Protein AF-A0A0P6Y1Z5-F1 (afdb_monomer)

Radius of gyration: 30.26 Å; Cα contacts (8 Å, |Δi|>4): 335; chains: 1; bounding box: 78×92×53 Å

Foldseek 3Di:
DDDDDDDDPPPPPPLPQDWAKEKEFEAEQQLQADWQKWKWKWFCPPDQDTHTDDIDTQHNRNMDMDGGDGFGKMFMAIDDPLEDHQLRAPQPPDPDPDHRHRGDIDGGDDRYDYWYWYFYDPPPDSRTHIFTFPDPDSPDRTDGDDVVCVVVPPPPPPCPPPPLVVVQDAPSVRHGPDVCPDPVNVVVVVVVVVVVVVVVVVVVVVVPPDDDPDPDPVVVVVPPPD

InterPro domains:
  IPR013783 Immunoglobulin-like fold [G3DSA:2.60.40.10] (25-119)
  IPR013784 Carbohydrate-binding-like fold [SSF49452] (16-87)

Mean predicted aligned error: 16.87 Å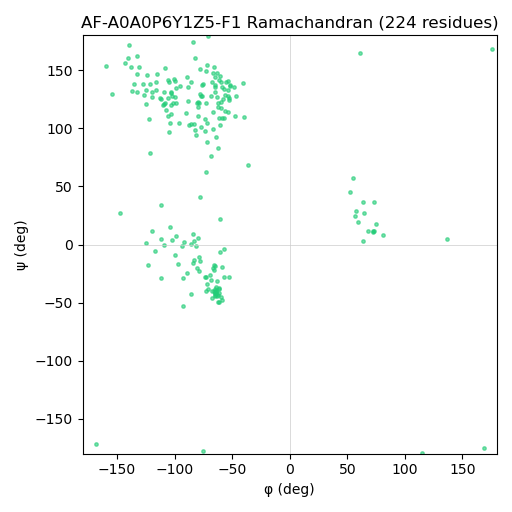

Secondary structure (DSSP, 8-state):
------------------EEEEEEEEE-TTS-B-TT-EEEEEEE-STT-EEEEEEEE--TTSEEEEEEEESEEEEEEEE-TTBPPTTTTTTT--SSSS----SEEEEE-SSEEEEEEEEEE-TT-SSEEEEEB--SSTTSPP-B--HHHHHTT-----TTSSHHHHTT-B-TTSSB------HHHHHHHHHHHHHHHHHHHHHHHHHHSPPPPP--TTSSGGGS--

Structure (mmCIF, N/CA/C/O backbone):
data_AF-A0A0P6Y1Z5-F1
#
_entry.id   AF-A0A0P6Y1Z5-F1
#
loop_
_atom_site.group_PDB
_atom_site.id
_atom_site.type_symbol
_atom_site.label_atom_id
_atom_site.label_alt_id
_atom_site.label_comp_id
_atom_site.label_asym_id
_atom_site.label_entity_id
_atom_site.label_seq_id
_atom_site.pdbx_PDB_ins_code
_atom_site.Cartn_x
_atom_site.Cartn_y
_atom_site.Cartn_z
_atom_site.occupancy
_atom_site.B_iso_or_equiv
_atom_site.auth_seq_id
_atom_site.auth_comp_id
_atom_site.auth_asym_id
_atom_site.auth_atom_id
_atom_site.pdbx_PDB_model_num
ATOM 1 N N . MET A 1 1 ? 58.683 -21.015 -30.183 1.00 40.03 1 MET A N 1
ATOM 2 C CA . MET A 1 1 ? 57.830 -19.996 -29.530 1.00 40.03 1 MET A CA 1
ATOM 3 C C . MET A 1 1 ? 56.605 -20.702 -28.965 1.00 40.03 1 MET A C 1
ATOM 5 O O . MET A 1 1 ? 55.899 -21.340 -29.731 1.00 40.03 1 MET A O 1
ATOM 9 N N . LYS A 1 2 ? 56.418 -20.701 -27.639 1.00 40.88 2 LYS A N 1
ATOM 10 C CA . LYS A 1 2 ? 55.277 -21.341 -26.956 1.00 40.88 2 LYS A CA 1
ATOM 11 C C . LYS A 1 2 ? 54.159 -20.302 -26.834 1.00 40.88 2 LYS A C 1
ATOM 13 O O . LYS A 1 2 ? 54.349 -19.302 -26.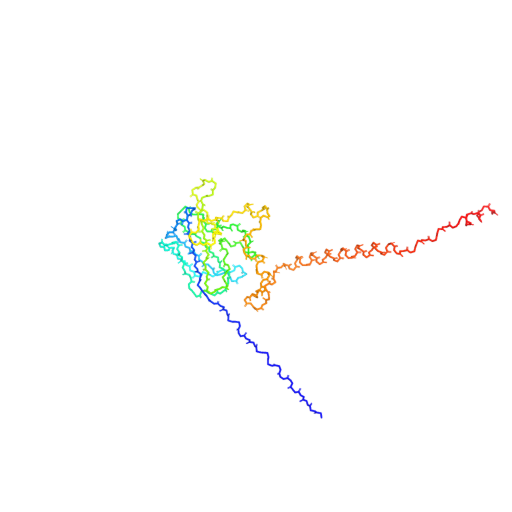150 1.00 40.88 2 LYS A O 1
ATOM 18 N N . LEU A 1 3 ? 53.044 -20.516 -27.528 1.00 33.38 3 LEU A N 1
ATOM 19 C CA . LEU A 1 3 ? 51.852 -19.676 -27.430 1.00 33.38 3 LEU A CA 1
ATOM 20 C C . LEU A 1 3 ? 51.093 -20.080 -26.157 1.00 33.38 3 LEU A C 1
ATOM 22 O O . LEU A 1 3 ? 50.589 -21.198 -26.066 1.00 33.38 3 LEU A O 1
ATOM 26 N N . LEU A 1 4 ? 51.077 -19.205 -25.152 1.00 39.00 4 LEU A N 1
ATOM 27 C CA . LEU A 1 4 ? 50.310 -19.400 -23.924 1.00 39.00 4 LEU A CA 1
ATOM 28 C C . LEU A 1 4 ? 48.883 -18.891 -24.175 1.00 39.00 4 LEU A C 1
ATOM 30 O O . LEU A 1 4 ? 48.655 -17.686 -24.238 1.00 39.00 4 LEU A O 1
ATOM 34 N N . LEU A 1 5 ? 47.935 -19.808 -24.372 1.00 38.03 5 LEU A N 1
ATOM 35 C CA . LEU A 1 5 ? 46.513 -19.487 -24.487 1.00 38.03 5 LEU A CA 1
ATOM 36 C C . LEU A 1 5 ? 45.958 -19.222 -23.079 1.00 38.03 5 LEU A C 1
ATOM 38 O O . LEU A 1 5 ? 45.718 -20.155 -22.316 1.00 38.03 5 LEU A O 1
ATOM 42 N N . LEU A 1 6 ? 45.793 -17.948 -22.722 1.00 42.47 6 LEU A N 1
ATOM 43 C CA . LEU A 1 6 ? 45.135 -17.530 -21.486 1.00 42.47 6 LEU A CA 1
ATOM 44 C C . LEU A 1 6 ? 43.614 -17.552 -21.713 1.00 42.47 6 LEU A C 1
ATOM 46 O O . LEU A 1 6 ? 43.057 -16.634 -22.310 1.00 42.47 6 LEU A O 1
ATOM 50 N N . VAL A 1 7 ? 42.943 -18.617 -21.275 1.00 43.78 7 VAL A N 1
ATOM 51 C CA . VAL A 1 7 ? 41.475 -18.703 -21.294 1.00 43.78 7 VAL A CA 1
ATOM 52 C C . VAL A 1 7 ? 40.943 -17.992 -20.050 1.00 43.78 7 VAL A C 1
ATOM 54 O O . VAL A 1 7 ? 41.028 -18.523 -18.944 1.00 43.78 7 VAL A O 1
ATOM 57 N N . LEU A 1 8 ? 40.421 -16.773 -20.217 1.00 42.31 8 LEU A N 1
ATOM 58 C CA . LEU A 1 8 ? 39.657 -16.090 -19.172 1.00 42.31 8 LEU A CA 1
ATOM 59 C C . LEU A 1 8 ? 38.277 -16.754 -19.059 1.00 42.31 8 LEU A C 1
ATOM 61 O O . LEU A 1 8 ? 37.429 -16.580 -19.931 1.00 42.31 8 LEU A O 1
ATOM 65 N N . PHE A 1 9 ? 38.039 -17.497 -17.980 1.00 38.56 9 PHE A N 1
ATOM 66 C CA . PHE A 1 9 ? 36.693 -17.906 -17.586 1.00 38.56 9 PHE A CA 1
ATOM 67 C C . PHE A 1 9 ? 36.034 -16.748 -16.830 1.00 38.56 9 PHE A C 1
ATOM 69 O O . PHE A 1 9 ? 36.221 -16.595 -15.626 1.00 38.56 9 PHE A O 1
ATOM 76 N N . THR A 1 10 ? 35.266 -15.910 -17.525 1.00 42.00 10 THR A N 1
ATOM 77 C CA . THR A 1 10 ? 34.301 -15.018 -16.874 1.00 42.00 10 THR A CA 1
ATOM 78 C C . THR A 1 10 ? 33.123 -15.861 -16.396 1.00 42.00 10 THR A C 1
ATOM 80 O O . THR A 1 10 ? 32.224 -16.200 -17.164 1.00 42.00 10 THR A O 1
ATOM 83 N N . THR A 1 11 ? 33.122 -16.246 -15.120 1.00 39.72 11 THR A N 1
ATOM 84 C CA . THR A 1 11 ? 31.938 -16.840 -14.494 1.00 39.72 11 THR A CA 1
ATOM 85 C C . THR A 1 11 ? 30.852 -15.769 -14.417 1.00 39.72 11 THR A C 1
ATOM 87 O O . THR A 1 11 ? 30.878 -14.919 -13.530 1.00 39.72 11 THR A O 1
ATOM 90 N N . LEU A 1 12 ? 29.906 -15.791 -15.359 1.00 37.62 12 LEU A N 1
ATOM 91 C CA . LEU A 1 12 ? 28.616 -15.122 -15.210 1.00 37.62 12 LEU A CA 1
ATOM 92 C C . LEU A 1 12 ? 27.902 -15.806 -14.042 1.00 37.62 12 LEU A C 1
ATOM 94 O O . LEU A 1 12 ? 27.263 -16.841 -14.216 1.00 37.62 12 LEU A O 1
ATOM 98 N N . THR A 1 13 ? 28.063 -15.279 -12.830 1.00 41.78 13 THR A N 1
ATOM 99 C CA . THR A 1 13 ? 27.180 -15.644 -11.724 1.00 41.78 13 THR A CA 1
ATOM 100 C C . THR A 1 13 ? 25.776 -15.205 -12.128 1.00 41.78 13 THR A C 1
ATOM 102 O O . THR A 1 13 ? 25.592 -14.008 -12.373 1.00 41.78 13 THR A O 1
ATOM 105 N N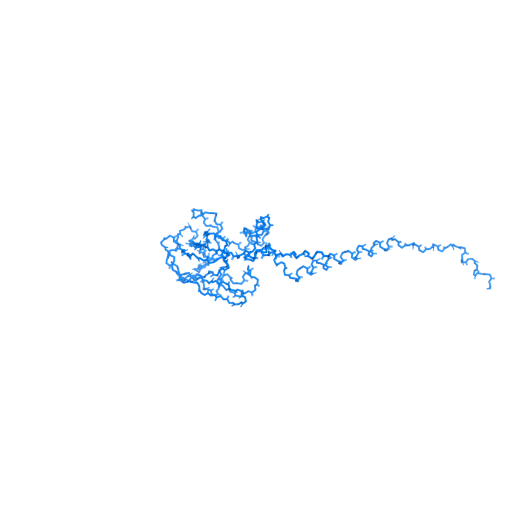 . PRO A 1 14 ? 24.794 -16.114 -12.253 1.00 41.72 14 PRO A N 1
ATOM 106 C CA . PRO A 1 14 ? 23.427 -15.685 -12.486 1.00 41.72 14 PRO A CA 1
ATOM 107 C C . PRO A 1 14 ? 23.027 -14.772 -11.328 1.00 41.72 14 PRO A C 1
ATOM 109 O O . PRO A 1 14 ? 23.158 -15.146 -10.162 1.00 41.72 14 PRO A O 1
ATOM 112 N N . VAL A 1 15 ? 22.575 -13.561 -11.652 1.00 49.09 15 VAL A N 1
ATOM 113 C CA . VAL A 1 15 ? 21.890 -12.712 -10.682 1.00 49.09 15 VAL A CA 1
ATOM 114 C C . VAL A 1 15 ? 20.645 -13.482 -10.268 1.00 49.09 15 VAL A C 1
ATOM 116 O O . VAL A 1 15 ? 19.729 -13.681 -11.066 1.00 49.09 15 VAL A O 1
ATOM 119 N N . VAL A 1 16 ? 20.628 -13.979 -9.035 1.00 53.41 16 VAL A N 1
ATOM 120 C CA . VAL A 1 16 ? 19.400 -14.509 -8.454 1.00 53.41 16 VAL A CA 1
ATOM 121 C C . VAL A 1 16 ? 18.530 -13.293 -8.181 1.00 53.41 16 VAL A C 1
ATOM 123 O O . VAL A 1 16 ? 18.805 -12.532 -7.257 1.00 53.41 16 VAL A O 1
ATOM 126 N N . ALA A 1 17 ? 17.511 -13.084 -9.016 1.00 69.12 17 ALA A N 1
ATOM 127 C CA . ALA A 1 17 ? 16.439 -12.158 -8.693 1.00 69.12 17 ALA A CA 1
ATOM 128 C C . ALA A 1 17 ? 15.839 -12.627 -7.365 1.00 69.12 17 ALA A C 1
ATOM 130 O O . ALA A 1 17 ? 15.244 -13.708 -7.293 1.00 69.12 17 ALA A O 1
ATOM 131 N N . GLY A 1 18 ? 16.088 -11.870 -6.301 1.00 86.19 18 GLY A N 1
ATOM 132 C CA . GLY A 1 18 ? 15.597 -12.243 -4.993 1.00 86.19 18 GLY A CA 1
ATOM 133 C C . GLY A 1 18 ? 14.075 -12.183 -4.952 1.00 86.19 18 GLY A C 1
ATOM 134 O O . GLY A 1 18 ? 13.425 -11.470 -5.725 1.00 86.19 18 GLY A O 1
ATOM 135 N N . ARG A 1 19 ? 13.512 -13.002 -4.069 1.00 93.06 19 ARG A N 1
ATOM 136 C CA . ARG A 1 19 ? 12.081 -13.062 -3.803 1.00 93.06 19 ARG A CA 1
ATOM 137 C C . ARG A 1 19 ? 11.838 -13.000 -2.310 1.00 93.06 19 ARG A C 1
ATOM 139 O O . ARG A 1 19 ? 12.686 -13.432 -1.529 1.00 93.06 19 ARG A O 1
ATOM 146 N N . GLY A 1 20 ? 10.678 -12.492 -1.935 1.00 94.94 20 GLY A N 1
ATOM 147 C CA . GLY A 1 20 ? 10.288 -12.385 -0.542 1.00 94.94 20 GLY A CA 1
ATOM 148 C C . GLY A 1 20 ? 8.821 -12.038 -0.379 1.00 94.94 20 GLY A C 1
ATOM 149 O O . GLY A 1 20 ? 8.070 -11.998 -1.353 1.00 94.94 20 GLY A O 1
ATOM 150 N N . ASP A 1 21 ? 8.440 -11.762 0.858 1.00 96.88 21 ASP A N 1
ATOM 151 C CA . ASP A 1 21 ? 7.060 -11.475 1.215 1.00 96.88 21 ASP A CA 1
ATOM 152 C C . ASP A 1 21 ? 6.897 -9.981 1.542 1.00 96.88 21 ASP A C 1
ATOM 154 O O . ASP A 1 21 ? 7.560 -9.445 2.432 1.00 96.88 21 ASP A O 1
ATOM 158 N N . LEU A 1 22 ? 6.007 -9.295 0.822 1.00 96.75 22 LEU A N 1
ATOM 159 C CA . LEU A 1 22 ? 5.624 -7.915 1.130 1.00 96.75 22 LEU A CA 1
ATOM 160 C C . LEU A 1 22 ? 4.315 -7.929 1.908 1.00 96.75 22 LEU A C 1
ATOM 162 O O . LEU A 1 22 ? 3.298 -8.414 1.415 1.00 96.75 22 LEU A O 1
ATOM 166 N N . THR A 1 23 ? 4.323 -7.366 3.107 1.00 98.06 23 THR A N 1
ATOM 167 C CA . THR A 1 23 ? 3.114 -7.129 3.892 1.00 98.06 23 THR A CA 1
ATOM 168 C C . THR A 1 23 ? 2.741 -5.657 3.821 1.00 98.06 23 THR A C 1
ATOM 170 O O . THR A 1 23 ? 3.578 -4.792 4.048 1.00 98.06 23 THR A O 1
ATOM 173 N N . LEU A 1 24 ? 1.481 -5.367 3.523 1.00 97.88 24 LEU A N 1
ATOM 174 C CA . LEU A 1 24 ? 0.903 -4.034 3.630 1.00 97.88 24 LEU A CA 1
ATOM 175 C C . LEU A 1 24 ? 0.067 -3.992 4.907 1.00 97.88 24 LEU A C 1
ATOM 177 O O . LEU A 1 24 ? -0.778 -4.864 5.100 1.00 97.88 24 LEU A O 1
ATOM 181 N N . LEU A 1 25 ? 0.296 -3.004 5.767 1.00 98.06 25 LEU A N 1
ATOM 182 C CA . LEU A 1 25 ? -0.503 -2.738 6.963 1.00 98.06 25 LEU A CA 1
ATOM 183 C C . LEU A 1 25 ? -1.262 -1.426 6.776 1.00 98.06 25 LEU A C 1
ATOM 185 O O . LEU A 1 25 ? -0.640 -0.394 6.540 1.00 98.06 25 LEU A O 1
ATOM 189 N N . VAL A 1 26 ? -2.585 -1.453 6.926 1.00 98.06 26 VAL A N 1
ATOM 190 C CA . VAL A 1 26 ? -3.440 -0.271 6.779 1.00 98.06 26 VAL A CA 1
ATOM 191 C C . VAL A 1 26 ? -4.197 0.013 8.070 1.00 98.06 26 VAL A C 1
ATOM 193 O O . VAL A 1 26 ? -4.878 -0.863 8.614 1.00 98.06 26 VAL A O 1
ATOM 196 N N . ARG A 1 27 ? -4.075 1.249 8.560 1.00 97.19 27 ARG A N 1
ATOM 197 C CA . ARG A 1 27 ? -4.653 1.699 9.831 1.00 97.19 27 ARG A CA 1
ATOM 198 C C . ARG A 1 27 ? -5.386 3.032 9.689 1.00 97.19 27 ARG A C 1
ATOM 200 O O . ARG A 1 27 ? -5.189 3.768 8.724 1.00 97.19 27 ARG A O 1
ATOM 207 N N . ASP A 1 28 ? -6.241 3.336 10.654 1.00 95.62 28 ASP A N 1
ATOM 208 C CA . ASP A 1 28 ? -6.839 4.658 10.831 1.00 95.62 28 ASP A CA 1
ATOM 209 C C . ASP A 1 28 ? -5.893 5.591 11.626 1.00 95.62 28 ASP A C 1
ATOM 211 O O . ASP A 1 28 ? -4.856 5.138 12.126 1.00 95.62 28 ASP A O 1
ATOM 215 N N . PRO A 1 29 ? -6.212 6.891 11.786 1.00 93.81 29 PRO A N 1
ATOM 216 C CA . PRO A 1 29 ? -5.359 7.829 12.522 1.00 93.81 29 PRO A CA 1
ATOM 217 C C . PRO A 1 29 ? -5.232 7.522 14.023 1.00 93.81 29 PRO A C 1
ATOM 219 O O . PRO A 1 29 ? -4.312 8.013 14.672 1.00 93.81 29 PRO A O 1
ATOM 222 N N . ALA A 1 30 ? -6.136 6.713 14.586 1.00 94.75 30 ALA A N 1
ATOM 223 C CA . ALA A 1 30 ? -6.062 6.233 15.965 1.00 94.75 30 ALA A CA 1
ATOM 224 C C . ALA A 1 30 ? -5.201 4.960 16.099 1.00 94.75 30 ALA A C 1
ATOM 226 O O . ALA A 1 30 ? -5.040 4.438 17.204 1.00 94.75 30 ALA A O 1
ATOM 227 N N . GLY A 1 31 ? -4.642 4.458 14.993 1.00 95.81 31 GLY A N 1
ATOM 228 C CA . GLY A 1 31 ? -3.837 3.243 14.939 1.00 95.81 31 GLY A CA 1
ATOM 229 C C . GLY A 1 31 ? -4.653 1.956 14.897 1.00 95.81 31 GLY A C 1
ATOM 230 O O . GLY A 1 31 ? -4.069 0.877 15.001 1.00 95.81 31 GLY A O 1
ATOM 231 N N . GLN A 1 32 ? -5.976 2.034 14.738 1.00 96.69 32 GLN A N 1
ATOM 232 C CA . GLN A 1 32 ? -6.808 0.845 14.594 1.00 96.69 32 GLN A CA 1
ATOM 233 C C . GLN A 1 32 ? -6.649 0.257 13.191 1.00 96.69 32 GLN A C 1
ATOM 235 O O . GLN A 1 32 ? -6.616 1.003 12.211 1.00 96.69 32 GLN A O 1
ATOM 240 N N . PRO A 1 33 ? -6.556 -1.075 13.059 1.00 97.25 33 PRO A N 1
ATOM 241 C CA . PRO A 1 33 ? -6.490 -1.713 11.754 1.00 97.25 33 PRO A CA 1
ATOM 242 C C . PRO A 1 33 ? -7.789 -1.504 10.972 1.00 97.25 33 PRO A C 1
ATOM 244 O O . PRO A 1 33 ? -8.878 -1.547 11.545 1.00 97.25 33 PRO A O 1
ATOM 247 N N . ILE A 1 34 ? -7.680 -1.339 9.652 1.00 96.69 34 ILE A N 1
ATOM 248 C CA . ILE A 1 34 ? -8.842 -1.202 8.766 1.00 96.69 34 ILE A CA 1
ATOM 249 C C . ILE A 1 34 ? -9.053 -2.521 8.015 1.00 96.69 34 ILE A C 1
ATOM 251 O O . ILE A 1 34 ? -8.298 -2.799 7.079 1.00 96.69 34 ILE A O 1
ATOM 255 N N . PRO A 1 35 ? -10.050 -3.344 8.387 1.00 97.31 35 PRO A N 1
ATOM 256 C CA . PRO A 1 35 ? -10.355 -4.589 7.692 1.00 97.31 35 PRO A CA 1
ATOM 257 C C . PRO A 1 35 ? -11.220 -4.366 6.446 1.00 97.31 35 PRO A C 1
ATOM 259 O O . PRO A 1 35 ? -11.925 -3.366 6.330 1.00 97.31 35 PRO A O 1
ATOM 262 N N . GLN A 1 36 ? -11.222 -5.351 5.543 1.00 97.12 36 GLN A N 1
ATOM 263 C CA . GLN A 1 36 ? -12.057 -5.395 4.332 1.00 97.12 36 GLN A CA 1
ATOM 264 C C . GLN A 1 36 ? -11.844 -4.224 3.356 1.00 97.12 36 GLN A C 1
ATOM 266 O O . GLN A 1 36 ? -12.676 -3.969 2.485 1.00 97.12 36 GLN A O 1
ATOM 271 N N . LEU A 1 37 ? -10.712 -3.531 3.459 1.00 97.44 37 LEU A N 1
ATOM 272 C CA . LEU A 1 37 ? -10.303 -2.510 2.509 1.00 97.44 37 LEU A CA 1
ATOM 273 C C . LEU A 1 37 ? -9.759 -3.174 1.250 1.00 97.44 37 LEU A C 1
ATOM 275 O O . LEU A 1 37 ? -8.848 -3.994 1.344 1.00 97.44 37 LEU A O 1
ATOM 279 N N . THR A 1 38 ? -10.266 -2.797 0.077 1.00 98.25 38 THR A N 1
ATOM 280 C CA . THR A 1 38 ? -9.742 -3.334 -1.182 1.00 98.25 38 THR A CA 1
ATOM 281 C C . THR A 1 38 ? -8.430 -2.638 -1.530 1.00 98.25 38 THR A C 1
ATOM 283 O O . THR A 1 38 ? -8.345 -1.411 -1.536 1.00 98.25 38 THR A O 1
ATOM 286 N N . VAL A 1 39 ? -7.403 -3.425 -1.827 1.00 97.81 39 VAL A N 1
ATOM 287 C CA . VAL A 1 39 ? -6.080 -2.964 -2.236 1.00 97.81 39 VAL A CA 1
ATOM 288 C C . VAL A 1 39 ? -5.709 -3.652 -3.537 1.00 97.81 39 VAL A C 1
ATOM 290 O O . VAL A 1 39 ? -5.772 -4.877 -3.654 1.00 97.81 39 VAL A O 1
ATOM 293 N N . THR A 1 40 ? -5.314 -2.855 -4.521 1.00 96.62 40 THR A N 1
ATOM 294 C CA . THR A 1 40 ? -4.789 -3.339 -5.795 1.00 96.62 40 THR A CA 1
ATOM 295 C C . THR A 1 40 ? -3.300 -3.043 -5.865 1.00 96.62 40 THR A C 1
ATOM 297 O O . THR A 1 40 ? -2.877 -1.921 -5.597 1.00 96.62 40 THR A O 1
ATOM 300 N N . VAL A 1 41 ? -2.510 -4.048 -6.232 1.00 94.94 41 VAL A N 1
ATOM 301 C CA . VAL A 1 41 ? -1.056 -3.949 -6.348 1.00 94.94 41 VAL A CA 1
ATOM 302 C C . VAL A 1 41 ? -0.643 -4.258 -7.775 1.00 94.94 41 VAL A C 1
ATOM 304 O O . VAL A 1 41 ? -1.047 -5.272 -8.349 1.00 94.94 41 VAL A O 1
ATOM 307 N N . PHE A 1 42 ? 0.188 -3.392 -8.339 1.00 92.06 42 PHE A N 1
ATOM 308 C CA . PHE A 1 42 ? 0.806 -3.576 -9.643 1.00 92.06 42 PHE A CA 1
ATOM 309 C C . PHE A 1 42 ? 2.317 -3.696 -9.486 1.00 92.06 42 PHE A C 1
ATOM 311 O O . PHE A 1 42 ? 2.890 -3.057 -8.613 1.00 92.06 42 PHE A O 1
ATOM 318 N N . HIS A 1 43 ? 2.958 -4.483 -10.338 1.00 89.62 43 HIS A N 1
ATOM 319 C CA . HIS A 1 43 ? 4.398 -4.444 -10.537 1.00 89.62 43 HIS A CA 1
ATOM 320 C C . HIS A 1 43 ? 4.683 -3.405 -11.616 1.00 89.62 43 HIS A C 1
ATOM 322 O O . HIS A 1 43 ? 4.110 -3.488 -12.708 1.00 89.62 43 HIS A O 1
ATOM 328 N N . ASP A 1 44 ? 5.517 -2.426 -11.297 1.00 84.44 44 ASP A N 1
ATOM 329 C CA . ASP A 1 44 ? 5.985 -1.445 -12.263 1.00 84.44 44 ASP A CA 1
ATOM 330 C C . ASP A 1 44 ? 7.101 -2.074 -13.101 1.00 84.44 44 ASP A C 1
ATOM 332 O O . ASP A 1 44 ? 8.083 -2.592 -12.565 1.00 84.44 44 ASP A O 1
ATOM 336 N N . THR A 1 45 ? 6.903 -2.118 -14.416 1.00 77.50 45 THR A N 1
ATOM 337 C CA . THR A 1 45 ? 7.803 -2.807 -15.353 1.00 77.50 45 THR A CA 1
ATOM 338 C C . THR A 1 45 ? 8.691 -1.853 -16.152 1.00 77.50 45 THR A C 1
ATOM 340 O O . THR A 1 45 ? 9.312 -2.295 -17.120 1.00 77.50 45 THR A O 1
ATOM 343 N N . ASP A 1 46 ? 8.785 -0.587 -15.724 1.00 66.50 46 ASP A N 1
ATOM 344 C CA . ASP A 1 46 ? 9.381 0.535 -16.460 1.00 66.50 46 ASP A CA 1
ATOM 345 C C . ASP A 1 46 ? 8.649 0.815 -17.804 1.00 66.50 46 ASP A C 1
ATOM 347 O O . ASP A 1 46 ? 7.874 -0.001 -18.309 1.00 66.50 46 ASP A O 1
ATOM 351 N N . ASN A 1 47 ? 8.892 1.983 -18.419 1.00 58.44 47 ASN A N 1
ATOM 352 C CA . ASN A 1 47 ? 8.326 2.398 -19.722 1.00 58.44 47 ASN A CA 1
ATOM 353 C C . ASN A 1 47 ? 6.781 2.351 -19.804 1.00 58.44 47 ASN A C 1
ATOM 355 O O . ASN A 1 47 ? 6.218 1.684 -20.674 1.00 58.44 47 ASN A O 1
ATOM 359 N N . ASP A 1 48 ? 6.101 3.069 -18.904 1.00 56.84 48 ASP A N 1
ATOM 360 C CA . ASP A 1 48 ? 4.637 3.268 -18.866 1.00 56.84 48 ASP A CA 1
ATOM 361 C C . ASP A 1 48 ? 3.787 1.998 -18.641 1.00 56.84 48 ASP A C 1
ATOM 363 O O . ASP A 1 48 ? 2.552 2.049 -18.638 1.00 56.84 48 ASP A O 1
ATOM 367 N N . GLY A 1 49 ? 4.425 0.843 -18.437 1.00 66.25 49 GLY A N 1
ATOM 368 C CA . GLY A 1 49 ? 3.761 -0.435 -18.226 1.00 66.25 49 GLY A CA 1
ATOM 369 C C . GLY A 1 49 ? 3.700 -0.817 -16.753 1.00 66.25 49 GLY A C 1
ATOM 370 O O . GLY A 1 49 ? 4.728 -0.939 -16.092 1.00 66.25 49 GLY A O 1
ATOM 371 N N . ARG A 1 50 ? 2.497 -1.124 -16.260 1.00 82.62 50 ARG A N 1
ATOM 372 C CA . ARG A 1 50 ? 2.304 -1.808 -14.976 1.00 82.62 50 ARG A CA 1
ATOM 373 C C . ARG A 1 50 ? 1.532 -3.104 -15.172 1.00 82.62 50 ARG A C 1
ATOM 375 O O . ARG A 1 50 ? 0.550 -3.149 -15.913 1.00 82.62 50 ARG A O 1
ATOM 382 N N . VAL A 1 51 ? 1.956 -4.154 -14.484 1.00 88.50 51 VAL A N 1
ATOM 383 C CA . VAL A 1 51 ? 1.317 -5.473 -14.530 1.00 88.50 51 VAL A CA 1
ATOM 384 C C . VAL A 1 51 ? 0.545 -5.682 -13.238 1.00 88.50 51 VAL A C 1
ATOM 386 O O . VAL A 1 51 ? 1.110 -5.545 -12.157 1.00 88.50 51 VAL A O 1
ATOM 389 N N . LEU A 1 52 ? -0.745 -6.011 -13.329 1.00 92.69 52 LEU A N 1
ATOM 390 C CA . LEU A 1 52 ? -1.539 -6.357 -12.149 1.00 92.69 52 LEU A CA 1
ATOM 391 C C . LEU A 1 52 ? -0.923 -7.578 -11.458 1.00 92.69 52 LEU A C 1
ATOM 393 O O . LEU A 1 52 ? -0.786 -8.636 -12.070 1.00 92.69 52 LEU A O 1
ATOM 397 N N . VAL A 1 53 ? -0.583 -7.423 -10.181 1.00 95.06 53 VAL A N 1
ATOM 398 C CA . VAL A 1 53 ? -0.078 -8.504 -9.329 1.00 95.06 53 VAL A CA 1
ATOM 399 C C . VAL A 1 53 ? -1.239 -9.142 -8.587 1.00 95.06 53 VAL A C 1
ATOM 401 O O . VAL A 1 53 ? -1.417 -10.356 -8.641 1.00 95.06 53 VAL A O 1
ATOM 404 N N . ALA A 1 54 ? -2.031 -8.322 -7.894 1.00 96.69 54 ALA A N 1
ATOM 405 C CA . ALA A 1 54 ? -3.129 -8.799 -7.070 1.00 96.69 54 ALA A CA 1
ATOM 406 C C . ALA A 1 54 ? -4.164 -7.703 -6.800 1.00 96.69 54 ALA A C 1
ATOM 408 O O . ALA A 1 54 ? -3.839 -6.518 -6.733 1.00 96.69 54 ALA A O 1
ATOM 409 N N . THR A 1 55 ? -5.397 -8.138 -6.553 1.00 97.56 55 THR A N 1
ATOM 410 C CA . THR A 1 55 ? -6.441 -7.349 -5.894 1.00 97.56 55 THR A CA 1
ATOM 411 C C . THR A 1 55 ? -6.923 -8.156 -4.698 1.00 97.56 55 THR A C 1
ATOM 413 O O . THR A 1 55 ? -7.345 -9.302 -4.853 1.00 97.56 55 THR A O 1
ATOM 416 N N . MET A 1 56 ? -6.804 -7.592 -3.500 1.00 97.88 56 MET A N 1
ATOM 417 C CA . MET A 1 56 ? -7.051 -8.285 -2.233 1.00 97.88 56 MET A CA 1
ATOM 418 C C . MET A 1 56 ? -7.774 -7.362 -1.256 1.00 97.88 56 MET A C 1
ATOM 420 O O . MET A 1 56 ? -7.740 -6.146 -1.412 1.00 97.88 56 MET A O 1
ATOM 424 N N . ALA A 1 57 ? -8.418 -7.936 -0.243 1.00 98.06 57 ALA A N 1
ATOM 425 C CA . ALA A 1 57 ? -9.004 -7.181 0.857 1.00 98.06 57 ALA A CA 1
ATOM 426 C C . ALA A 1 57 ? -8.152 -7.343 2.120 1.00 98.06 57 ALA A C 1
ATOM 428 O O . ALA A 1 57 ? -7.659 -8.443 2.380 1.00 98.06 57 ALA A O 1
ATOM 429 N N . THR A 1 58 ? -7.992 -6.278 2.907 1.00 98.19 58 THR A N 1
ATOM 430 C CA . THR A 1 58 ? -7.304 -6.363 4.201 1.00 98.19 58 THR A CA 1
ATOM 431 C C . THR A 1 58 ? -8.027 -7.315 5.153 1.00 98.19 58 THR A C 1
ATOM 433 O O . THR A 1 58 ? -9.262 -7.378 5.208 1.00 98.19 58 THR A O 1
ATOM 436 N N . ASP A 1 59 ? -7.249 -8.077 5.915 1.00 98.38 59 ASP A N 1
ATOM 437 C CA . ASP A 1 59 ? -7.770 -8.976 6.940 1.00 98.38 59 ASP A CA 1
ATOM 438 C C . ASP A 1 59 ? -8.236 -8.223 8.203 1.00 98.38 59 ASP A C 1
ATOM 440 O O . ASP A 1 59 ? -8.189 -6.995 8.281 1.00 98.38 59 ASP A O 1
ATOM 444 N N . ALA A 1 60 ? -8.685 -8.961 9.225 1.00 98.06 60 ALA A N 1
ATOM 445 C CA . ALA A 1 60 ? -9.126 -8.397 10.507 1.00 98.06 60 ALA A CA 1
ATOM 446 C C . ALA A 1 60 ? -8.043 -7.574 11.237 1.00 98.06 60 ALA A C 1
ATOM 448 O O . ALA A 1 60 ? -8.359 -6.782 12.120 1.00 98.06 60 ALA A O 1
ATOM 449 N N . THR A 1 61 ? -6.772 -7.765 10.880 1.00 97.94 61 THR A N 1
ATOM 450 C CA . THR A 1 61 ? -5.620 -7.044 11.429 1.00 97.94 61 THR A CA 1
ATOM 451 C C . THR A 1 61 ? -5.158 -5.895 10.531 1.00 97.94 61 THR A C 1
ATOM 453 O O . THR A 1 61 ? -4.122 -5.290 10.805 1.00 97.94 61 THR A O 1
ATOM 456 N N . GLY A 1 62 ? -5.914 -5.582 9.473 1.00 98.00 62 GLY A N 1
ATOM 457 C CA . GLY A 1 62 ? -5.596 -4.523 8.521 1.00 98.00 62 GLY A CA 1
ATOM 458 C C . GLY A 1 62 ? -4.467 -4.895 7.564 1.00 98.00 62 GLY A C 1
ATOM 459 O O . GLY A 1 62 ? -3.861 -4.000 6.979 1.00 98.00 62 GLY A O 1
ATOM 460 N N . ARG A 1 63 ? -4.144 -6.189 7.422 1.00 98.44 63 ARG A N 1
ATOM 461 C CA . ARG A 1 63 ? -2.990 -6.655 6.646 1.00 98.44 63 ARG A CA 1
ATOM 462 C C . ARG A 1 63 ? -3.366 -7.338 5.342 1.00 98.44 63 ARG A C 1
ATOM 464 O O . ARG A 1 63 ? -4.417 -7.965 5.222 1.00 98.44 63 ARG A O 1
ATOM 471 N N . ILE A 1 64 ? -2.449 -7.240 4.385 1.00 98.12 64 ILE A N 1
ATOM 472 C CA . ILE A 1 64 ? -2.371 -8.071 3.180 1.00 98.12 64 ILE A CA 1
ATOM 473 C C . ILE A 1 64 ? -0.926 -8.535 3.046 1.00 98.12 64 ILE A C 1
ATOM 475 O O . ILE A 1 64 ? -0.022 -7.707 3.103 1.00 98.12 64 ILE A O 1
ATOM 479 N N . THR A 1 65 ? -0.706 -9.828 2.824 1.00 97.75 65 THR A N 1
ATOM 480 C CA . THR A 1 65 ? 0.625 -10.376 2.534 1.00 97.75 65 THR A CA 1
ATOM 481 C C . THR A 1 65 ? 0.673 -10.886 1.100 1.00 97.75 65 THR A C 1
ATOM 483 O O . THR A 1 65 ? -0.157 -11.699 0.692 1.00 97.75 65 THR A O 1
ATOM 486 N N . LEU A 1 66 ? 1.659 -10.406 0.345 1.00 97.44 66 LEU A N 1
ATOM 487 C CA . LEU A 1 66 ? 1.968 -10.790 -1.027 1.00 97.44 66 LEU A CA 1
ATOM 488 C C . LEU A 1 66 ? 3.209 -11.693 -0.993 1.00 97.44 66 LEU A C 1
ATOM 490 O O . LEU A 1 66 ? 4.329 -11.181 -0.890 1.00 97.44 66 LEU A O 1
ATOM 494 N N . PRO A 1 67 ? 3.034 -13.024 -1.017 1.00 96.38 67 PRO A N 1
ATOM 495 C CA . PRO A 1 67 ? 4.149 -13.941 -0.870 1.00 96.38 67 PRO A CA 1
ATOM 496 C C . PRO A 1 67 ? 4.955 -14.062 -2.164 1.00 96.38 67 PRO A C 1
ATOM 498 O O . PRO A 1 67 ? 4.403 -14.002 -3.265 1.00 96.38 67 PRO A O 1
ATOM 501 N N . GLN A 1 68 ? 6.251 -14.340 -2.026 1.00 94.50 68 GLN A N 1
ATOM 502 C CA . GLN A 1 68 ? 7.140 -14.694 -3.142 1.00 94.50 68 GLN A CA 1
ATOM 503 C C . GLN A 1 68 ? 7.215 -13.647 -4.270 1.00 94.50 68 GLN A C 1
ATOM 505 O O . GLN A 1 68 ? 7.477 -13.995 -5.431 1.00 94.50 68 GLN A O 1
ATOM 510 N N . LEU A 1 69 ? 7.021 -12.370 -3.934 1.00 93.94 69 LEU A N 1
ATOM 511 C CA . LEU A 1 69 ? 7.213 -11.261 -4.855 1.00 93.94 69 LEU A CA 1
ATOM 512 C C . LEU A 1 69 ? 8.679 -11.154 -5.251 1.00 93.94 69 LEU A C 1
ATOM 514 O O . LEU A 1 69 ? 9.570 -11.255 -4.410 1.00 93.94 69 LEU A O 1
ATOM 518 N N . ALA A 1 70 ? 8.926 -10.923 -6.537 1.00 92.38 70 ALA A N 1
ATOM 519 C CA . ALA A 1 70 ? 10.254 -10.561 -7.005 1.00 92.38 70 ALA A CA 1
ATOM 520 C C . ALA A 1 70 ? 10.643 -9.187 -6.456 1.00 92.38 70 ALA A C 1
ATOM 522 O O . ALA A 1 70 ? 9.792 -8.313 -6.279 1.00 92.38 70 ALA A O 1
ATOM 523 N N . TRP A 1 71 ? 11.930 -8.980 -6.208 1.00 90.94 71 TRP A N 1
ATOM 524 C CA . TRP A 1 71 ? 12.430 -7.638 -5.942 1.00 90.94 71 TRP A CA 1
ATOM 525 C C . TRP A 1 71 ? 12.125 -6.711 -7.125 1.00 90.94 71 TRP A C 1
ATOM 527 O O . TRP A 1 71 ? 12.317 -7.100 -8.277 1.00 90.94 71 TRP A O 1
ATOM 537 N N . GLY A 1 72 ? 11.642 -5.504 -6.843 1.00 87.56 72 GLY A N 1
ATOM 538 C CA . GLY A 1 72 ? 11.133 -4.579 -7.853 1.00 87.56 72 GLY A CA 1
ATOM 539 C C . GLY A 1 72 ? 10.396 -3.384 -7.253 1.00 87.56 72 GLY A C 1
ATOM 540 O O . GLY A 1 72 ? 10.363 -3.205 -6.033 1.00 87.56 72 GLY A O 1
ATOM 541 N N . LEU A 1 73 ? 9.819 -2.554 -8.119 1.00 87.06 73 LEU A N 1
ATOM 542 C CA . LEU A 1 73 ? 8.941 -1.451 -7.737 1.00 87.06 73 LEU A CA 1
ATOM 543 C C . LEU A 1 73 ? 7.484 -1.887 -7.901 1.00 87.06 73 LEU A C 1
ATOM 545 O O . LEU A 1 73 ? 7.110 -2.495 -8.903 1.00 87.06 73 LEU A O 1
ATOM 549 N N . TYR A 1 74 ? 6.665 -1.588 -6.901 1.00 89.62 74 TYR A N 1
ATOM 550 C CA . TYR A 1 74 ? 5.245 -1.909 -6.897 1.00 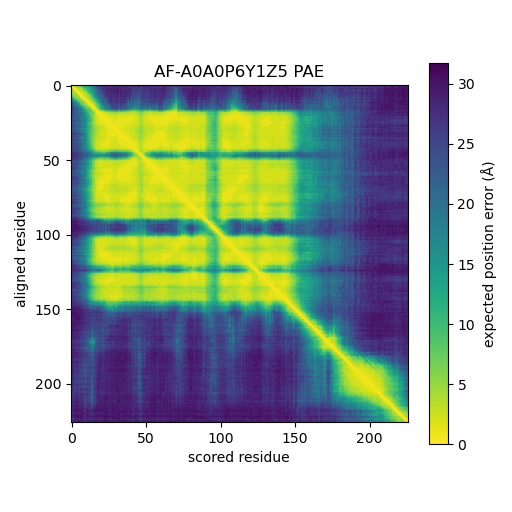89.62 74 TYR A CA 1
ATOM 551 C C . TYR A 1 74 ? 4.415 -0.651 -6.690 1.00 89.62 74 TYR A C 1
ATOM 553 O O . TYR A 1 74 ? 4.816 0.237 -5.949 1.00 89.62 74 TYR A O 1
ATOM 561 N N . ILE A 1 75 ? 3.240 -0.593 -7.308 1.00 90.00 75 ILE A N 1
ATOM 562 C CA . ILE A 1 75 ? 2.279 0.495 -7.133 1.00 90.00 75 ILE A CA 1
ATOM 563 C C . ILE A 1 75 ? 1.095 -0.045 -6.346 1.00 90.00 75 ILE A C 1
ATOM 565 O O . ILE A 1 75 ? 0.431 -0.985 -6.788 1.00 90.00 75 ILE A O 1
ATOM 569 N N . VAL A 1 76 ? 0.819 0.563 -5.198 1.00 93.31 76 VAL A N 1
ATOM 570 C CA . VAL A 1 76 ? -0.295 0.210 -4.315 1.00 93.31 76 VAL A CA 1
ATOM 571 C C . VAL A 1 76 ? -1.423 1.225 -4.478 1.00 93.31 76 VAL A C 1
ATOM 573 O O . VAL A 1 76 ? -1.197 2.432 -4.433 1.00 93.31 76 VAL A O 1
ATOM 576 N N . GLN A 1 77 ? -2.648 0.740 -4.659 1.00 94.38 77 GLN A N 1
ATOM 577 C CA . GLN A 1 77 ? -3.857 1.556 -4.744 1.00 94.38 77 GLN A CA 1
ATOM 578 C C . GLN A 1 77 ? -4.908 1.058 -3.757 1.00 94.38 77 GLN A C 1
ATOM 580 O O . GLN A 1 77 ? -5.142 -0.145 -3.653 1.00 94.38 77 GLN A O 1
ATOM 585 N N . PHE A 1 78 ? -5.582 1.986 -3.086 1.00 95.81 78 PHE A N 1
ATOM 586 C CA . PHE A 1 78 ? -6.626 1.697 -2.103 1.00 95.81 78 PHE A CA 1
ATOM 587 C C . PHE A 1 78 ? -8.008 1.981 -2.688 1.00 95.81 78 PHE A C 1
ATOM 589 O O . PHE A 1 78 ? -8.201 2.963 -3.396 1.00 95.81 78 PHE A O 1
ATOM 596 N N . GLN A 1 79 ? -8.993 1.138 -2.411 1.00 95.25 79 GLN A N 1
ATOM 597 C CA . GLN A 1 79 ? -10.363 1.288 -2.893 1.00 95.25 79 GLN A CA 1
ATOM 598 C C . GLN A 1 79 ? -11.339 0.989 -1.758 1.00 95.25 79 GLN A C 1
ATOM 600 O O . GLN A 1 79 ? -11.239 -0.032 -1.078 1.00 95.25 79 GLN A O 1
ATOM 605 N N . GLY A 1 80 ? -12.320 1.867 -1.576 1.00 92.00 80 GLY A N 1
ATOM 606 C CA . GLY A 1 80 ? -13.351 1.706 -0.561 1.00 92.00 80 GLY A CA 1
ATOM 607 C C . GLY A 1 80 ? -14.282 2.908 -0.500 1.00 92.00 80 GLY A C 1
ATOM 608 O O . GLY A 1 80 ? -14.021 3.951 -1.099 1.00 92.00 80 GLY A O 1
ATOM 609 N N . ALA A 1 81 ? -15.393 2.752 0.217 1.00 89.12 81 ALA A N 1
ATOM 610 C CA . ALA A 1 81 ? -16.338 3.841 0.419 1.00 89.12 81 ALA A CA 1
ATOM 611 C C . ALA A 1 81 ? -15.685 4.973 1.226 1.00 89.12 81 ALA A C 1
ATOM 613 O O . ALA A 1 81 ? -15.075 4.725 2.263 1.00 89.12 81 ALA A O 1
ATOM 614 N N . GLY A 1 82 ? -15.827 6.212 0.748 1.00 91.00 82 GLY A N 1
ATOM 615 C CA . GLY A 1 82 ? -15.264 7.388 1.416 1.00 91.00 82 GLY A CA 1
ATOM 616 C C . GLY A 1 82 ? -13.743 7.504 1.318 1.00 91.00 82 GLY A C 1
ATOM 617 O O . GLY A 1 82 ? -13.176 8.331 2.014 1.00 91.00 82 GLY A O 1
ATOM 618 N N . ILE A 1 83 ? -13.077 6.709 0.477 1.00 92.62 83 ILE A N 1
ATOM 619 C CA . ILE A 1 83 ? -11.634 6.808 0.232 1.00 92.62 83 ILE A CA 1
ATOM 620 C C . ILE A 1 83 ? -11.412 7.556 -1.075 1.00 92.62 83 ILE A C 1
ATOM 622 O O . ILE A 1 83 ? -12.164 7.365 -2.033 1.00 92.62 83 ILE A O 1
ATOM 626 N N . GLN A 1 84 ? -10.376 8.391 -1.110 1.00 91.12 84 GLN A N 1
ATOM 627 C CA . GLN A 1 84 ? -9.934 9.076 -2.318 1.00 91.12 84 GLN A CA 1
ATOM 628 C C . GLN A 1 84 ? -9.808 8.090 -3.486 1.00 91.12 84 GLN A C 1
ATOM 630 O O . GLN A 1 84 ? -9.268 6.990 -3.324 1.00 91.12 84 GLN A O 1
ATOM 635 N N . ALA A 1 85 ? -10.303 8.471 -4.665 1.00 89.62 85 ALA A N 1
ATOM 636 C CA . ALA A 1 85 ? -10.339 7.566 -5.803 1.00 89.62 85 ALA A CA 1
ATOM 637 C C . ALA A 1 85 ? -8.912 7.165 -6.235 1.00 89.62 85 ALA A C 1
ATOM 639 O O . ALA A 1 85 ? -7.991 7.974 -6.139 1.00 89.62 85 ALA A O 1
ATOM 640 N N . PRO A 1 86 ? -8.678 5.942 -6.748 1.00 88.25 86 PRO A N 1
ATOM 641 C CA . PRO A 1 86 ? -7.332 5.485 -7.116 1.00 88.25 86 PRO A CA 1
ATOM 642 C C . PRO A 1 86 ? -6.595 6.365 -8.124 1.00 88.25 86 PRO A C 1
ATOM 644 O O . PRO A 1 86 ? -5.373 6.375 -8.136 1.00 88.25 86 PRO A O 1
ATOM 647 N N . ASN A 1 87 ? -7.321 7.075 -8.987 1.00 84.25 87 ASN A N 1
ATOM 648 C CA . ASN A 1 87 ? -6.779 8.032 -9.954 1.00 84.25 87 ASN A CA 1
ATOM 649 C C . ASN A 1 87 ? -6.473 9.415 -9.352 1.00 84.25 87 ASN A C 1
ATOM 651 O O . ASN A 1 87 ? -6.020 10.297 -10.070 1.00 84.25 87 ASN A O 1
ATOM 655 N N . GLU A 1 88 ? -6.749 9.592 -8.065 1.00 84.75 88 GLU A N 1
ATOM 656 C CA . GLU A 1 88 ? -6.475 10.792 -7.279 1.00 84.75 88 GLU A CA 1
ATOM 657 C C . GLU A 1 88 ? -5.480 10.505 -6.142 1.00 84.75 88 GLU A C 1
ATOM 659 O O . GLU A 1 88 ? -5.052 11.409 -5.431 1.00 84.75 88 GLU A O 1
ATOM 664 N N . GLN A 1 89 ? -5.096 9.243 -5.949 1.00 85.94 89 GLN A N 1
ATOM 665 C CA . GLN A 1 89 ? -4.143 8.853 -4.916 1.00 85.94 89 GLN A CA 1
ATOM 666 C C . GLN A 1 89 ? -2.724 9.213 -5.328 1.00 85.94 89 GLN A C 1
ATOM 668 O O . GLN A 1 89 ? -2.261 8.796 -6.390 1.00 85.94 89 GLN A O 1
ATOM 673 N N . ASN A 1 90 ? -2.025 9.932 -4.445 1.00 76.50 90 ASN A N 1
ATOM 674 C CA . ASN A 1 90 ? -0.623 10.309 -4.625 1.00 76.50 90 ASN A CA 1
ATOM 675 C C . ASN A 1 90 ? -0.357 10.992 -5.988 1.00 76.50 90 ASN A C 1
ATOM 677 O O . ASN A 1 90 ? 0.582 10.622 -6.682 1.00 76.50 90 ASN A O 1
ATOM 681 N N . MET A 1 91 ? -1.226 11.946 -6.367 1.00 59.94 91 MET A N 1
ATOM 682 C CA . MET A 1 91 ? -1.288 12.751 -7.612 1.00 59.94 91 MET A CA 1
ATOM 683 C C . MET A 1 91 ? 0.066 13.179 -8.232 1.00 59.94 91 MET A C 1
ATOM 685 O O . MET A 1 91 ? 0.396 14.364 -8.274 1.00 59.94 91 MET A O 1
ATOM 689 N N . GLY A 1 92 ? 0.852 12.239 -8.753 1.00 48.81 92 GLY A N 1
ATOM 690 C CA . GLY A 1 92 ? 2.087 12.509 -9.489 1.00 48.81 92 GLY A CA 1
ATOM 691 C C . GLY A 1 92 ? 3.214 13.159 -8.680 1.00 48.81 92 GLY A C 1
ATOM 692 O O . GLY A 1 92 ? 4.048 13.844 -9.275 1.00 48.81 92 GLY A O 1
ATOM 693 N N . LEU A 1 93 ? 3.282 12.965 -7.355 1.00 46.62 93 LEU A N 1
ATOM 694 C CA . LEU A 1 93 ? 4.517 13.243 -6.610 1.00 46.62 93 LEU A CA 1
ATOM 695 C C . LEU A 1 93 ? 5.528 12.151 -6.979 1.00 46.62 93 LEU A C 1
ATOM 697 O O . LEU A 1 93 ? 5.571 11.077 -6.387 1.00 46.62 93 LEU A O 1
ATOM 701 N N . LEU A 1 94 ? 6.257 12.444 -8.057 1.00 46.44 94 LEU A N 1
ATOM 702 C CA . LEU A 1 94 ? 7.331 11.652 -8.640 1.00 46.44 94 LEU A CA 1
ATOM 703 C C . LEU A 1 94 ? 8.306 11.186 -7.554 1.00 46.44 94 LEU A C 1
ATOM 705 O O . LEU A 1 94 ? 9.088 11.988 -7.046 1.00 46.44 94 LEU A O 1
ATOM 709 N N . ASP A 1 95 ? 8.309 9.886 -7.279 1.00 48.50 95 ASP A N 1
ATOM 710 C CA . ASP A 1 95 ? 9.480 9.194 -6.722 1.00 48.50 95 ASP A CA 1
A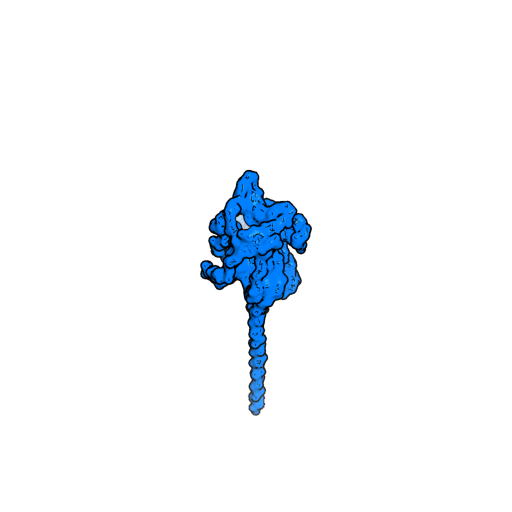TOM 711 C C . ASP A 1 95 ? 9.977 8.075 -7.664 1.00 48.50 95 ASP A C 1
ATOM 713 O O . ASP A 1 95 ? 10.819 7.259 -7.297 1.00 48.50 95 ASP A O 1
ATOM 717 N N . ASP A 1 96 ? 9.479 8.028 -8.909 1.00 47.47 96 ASP A N 1
ATOM 718 C CA . ASP A 1 96 ? 9.781 6.966 -9.883 1.00 47.47 96 ASP A CA 1
ATOM 719 C C . ASP A 1 96 ? 10.341 7.449 -11.234 1.00 47.47 96 ASP A C 1
ATOM 721 O O . ASP A 1 96 ? 10.679 6.634 -12.088 1.00 47.47 96 ASP A O 1
ATOM 725 N N . GLY A 1 97 ? 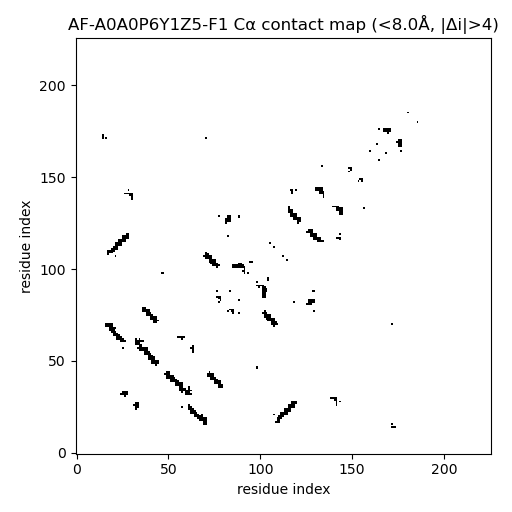10.543 8.754 -11.437 1.00 35.44 97 GLY A N 1
ATOM 726 C CA . GLY A 1 97 ? 11.229 9.233 -12.640 1.00 35.44 97 GLY A CA 1
ATOM 727 C C . GLY A 1 97 ? 10.409 9.156 -13.933 1.00 35.44 97 GLY A C 1
ATOM 728 O O . GLY A 1 97 ? 10.993 8.960 -14.997 1.00 35.44 97 GLY A O 1
ATOM 729 N N . GLY A 1 98 ? 9.096 9.405 -13.879 1.00 36.41 98 GLY A N 1
ATOM 730 C CA . GLY A 1 98 ? 8.396 9.991 -15.033 1.00 36.41 98 GLY A CA 1
ATOM 731 C C . GLY A 1 98 ? 7.043 9.402 -15.421 1.00 36.41 98 GLY A C 1
ATOM 732 O O . GLY A 1 98 ? 6.485 9.852 -16.420 1.00 36.41 98 GLY A O 1
ATOM 733 N N . GLY A 1 99 ? 6.488 8.453 -14.665 1.00 46.72 99 GLY A N 1
ATOM 734 C CA . GLY A 1 99 ? 5.142 7.936 -14.919 1.00 46.72 99 GLY A CA 1
ATOM 735 C C . GLY A 1 99 ? 4.062 8.751 -14.203 1.00 46.72 99 GLY A C 1
ATOM 736 O O . GLY A 1 99 ? 4.164 9.036 -13.016 1.00 46.72 99 GLY A O 1
ATOM 737 N N . THR A 1 100 ? 2.961 9.086 -14.880 1.00 52.75 100 THR A N 1
ATOM 738 C CA . THR A 1 100 ? 1.739 9.648 -14.260 1.00 52.75 100 THR A CA 1
ATOM 739 C C . THR A 1 100 ? 0.890 8.563 -13.579 1.00 52.75 100 THR A C 1
ATOM 741 O O . THR A 1 100 ? -0.339 8.528 -13.693 1.00 52.75 100 THR A O 1
ATOM 744 N N . SER A 1 101 ? 1.539 7.625 -12.891 1.00 61.09 101 SER A N 1
ATOM 745 C CA . SER A 1 101 ? 0.874 6.475 -12.286 1.00 61.09 101 SER A CA 1
ATOM 746 C C . SER A 1 101 ? 0.387 6.815 -10.882 1.00 61.09 101 SER A C 1
ATOM 748 O O . SER A 1 101 ? 1.154 6.831 -9.929 1.00 61.09 101 SER A O 1
ATOM 750 N N . ASN A 1 102 ? -0.917 7.060 -10.745 1.00 78.44 102 ASN A N 1
ATOM 751 C CA . ASN A 1 102 ? -1.544 7.268 -9.438 1.00 78.44 102 ASN A CA 1
ATOM 752 C C . ASN A 1 102 ? -1.391 6.031 -8.531 1.00 78.44 102 ASN A C 1
ATOM 754 O O . ASN A 1 102 ? -1.482 4.888 -8.999 1.00 78.44 102 ASN A O 1
ATOM 758 N N . GLY A 1 103 ? -1.237 6.257 -7.229 1.00 84.00 103 GLY A N 1
ATOM 759 C CA . GLY A 1 103 ? -0.951 5.236 -6.219 1.00 84.00 103 GLY A CA 1
ATOM 760 C C . GLY A 1 103 ? 0.424 5.399 -5.567 1.00 84.00 103 GLY A C 1
ATOM 761 O O . GLY A 1 103 ? 1.172 6.328 -5.854 1.00 84.00 103 GLY A O 1
ATOM 762 N N . PHE A 1 104 ? 0.753 4.490 -4.653 1.00 88.12 104 PHE A N 1
ATOM 763 C CA . PHE A 1 104 ? 1.939 4.578 -3.801 1.00 88.12 104 PHE A CA 1
ATOM 764 C C . PHE A 1 104 ? 3.032 3.640 -4.299 1.00 88.12 104 PHE A C 1
ATOM 766 O O . PHE A 1 104 ? 2.826 2.426 -4.351 1.00 88.12 104 PHE A O 1
ATOM 773 N N . GLY A 1 105 ? 4.189 4.203 -4.646 1.00 85.69 105 GLY A N 1
ATOM 774 C CA . GLY A 1 105 ? 5.373 3.442 -5.033 1.00 85.69 105 GLY A CA 1
ATOM 775 C C . GLY A 1 105 ? 6.020 2.760 -3.826 1.00 85.69 105 GLY A C 1
ATOM 776 O O . GLY A 1 105 ? 6.423 3.416 -2.873 1.00 85.69 105 GLY A O 1
ATOM 777 N N . VAL A 1 106 ? 6.150 1.437 -3.870 1.00 87.94 106 VAL A N 1
ATOM 778 C CA . VAL A 1 106 ? 6.794 0.613 -2.844 1.00 87.94 106 VAL A CA 1
ATOM 779 C C . VAL A 1 106 ? 7.926 -0.170 -3.492 1.00 87.94 106 VAL A C 1
ATOM 781 O O . VAL A 1 106 ? 7.702 -1.122 -4.243 1.00 87.94 106 VAL A O 1
ATOM 784 N N . ARG A 1 107 ? 9.170 0.216 -3.201 1.00 86.50 107 ARG A N 1
ATOM 785 C CA . ARG A 1 107 ? 10.351 -0.536 -3.637 1.00 86.50 107 ARG A CA 1
ATOM 786 C C . ARG A 1 107 ? 10.576 -1.729 -2.712 1.00 86.50 107 ARG A C 1
ATOM 788 O O . ARG A 1 107 ? 10.843 -1.564 -1.527 1.00 86.50 107 ARG A O 1
ATOM 795 N N . PHE A 1 108 ? 10.523 -2.936 -3.249 1.00 87.50 108 PHE A N 1
ATOM 796 C CA . PHE A 1 108 ? 10.728 -4.174 -2.508 1.00 87.50 108 PHE A CA 1
ATOM 797 C C . PHE A 1 108 ? 12.049 -4.823 -2.927 1.00 87.50 108 PHE A C 1
ATOM 799 O O . PHE A 1 108 ? 12.242 -5.122 -4.100 1.00 87.50 108 PHE A O 1
ATOM 806 N N . ALA A 1 109 ? 12.983 -5.011 -1.993 1.00 90.25 109 ALA A N 1
ATOM 807 C CA . ALA A 1 109 ? 14.327 -5.524 -2.291 1.00 90.25 109 ALA A CA 1
ATOM 808 C C . ALA A 1 109 ? 14.909 -6.373 -1.146 1.00 90.25 109 ALA A C 1
ATOM 810 O O . ALA A 1 109 ? 16.121 -6.446 -0.959 1.00 90.25 109 ALA A O 1
ATOM 811 N N . GLU A 1 110 ? 14.041 -6.990 -0.348 1.00 90.38 110 GLU A N 1
ATOM 812 C CA . GLU A 1 110 ? 14.424 -7.781 0.819 1.00 90.38 110 GLU A CA 1
ATOM 813 C C . GLU A 1 110 ? 13.573 -9.051 0.933 1.00 90.38 110 GLU A C 1
ATOM 815 O O . GLU A 1 110 ? 12.655 -9.269 0.146 1.00 90.38 110 GLU A O 1
ATOM 820 N N . ALA A 1 111 ? 13.925 -9.951 1.854 1.00 92.06 111 ALA A N 1
ATOM 821 C CA . ALA A 1 111 ? 13.221 -11.227 2.010 1.00 92.06 111 ALA A CA 1
ATOM 822 C C . ALA A 1 111 ? 11.836 -11.065 2.661 1.00 92.06 111 ALA A C 1
ATOM 824 O O . ALA A 1 111 ? 10.943 -11.875 2.424 1.00 92.06 111 ALA A O 1
ATOM 825 N N . SER A 1 112 ? 11.662 -10.032 3.485 1.00 93.94 112 SER A N 1
ATOM 826 C CA . SER A 1 112 ? 10.397 -9.696 4.131 1.00 93.94 112 SER A CA 1
ATOM 827 C C . SER A 1 112 ? 10.371 -8.207 4.456 1.00 93.94 112 SER A C 1
ATOM 829 O O . SER A 1 112 ? 11.323 -7.707 5.054 1.00 93.94 112 SER A O 1
ATOM 831 N N . ARG A 1 113 ? 9.298 -7.515 4.060 1.00 92.00 113 ARG A N 1
ATOM 832 C CA . ARG A 1 113 ? 9.074 -6.085 4.329 1.00 92.00 113 ARG A CA 1
ATOM 833 C C . ARG A 1 113 ? 7.640 -5.866 4.776 1.00 92.00 113 ARG A C 1
ATOM 835 O O . ARG A 1 113 ? 6.726 -6.398 4.151 1.00 92.00 113 ARG A O 1
ATOM 842 N N . THR A 1 114 ? 7.441 -5.020 5.781 1.00 95.69 114 THR A N 1
ATOM 843 C CA . THR A 1 114 ? 6.120 -4.458 6.088 1.00 95.69 114 THR A CA 1
ATOM 844 C C . THR A 1 114 ? 6.099 -2.992 5.691 1.00 95.69 114 THR A C 1
ATOM 846 O O . THR A 1 114 ? 6.824 -2.192 6.277 1.00 95.69 114 THR A O 1
ATOM 849 N N . GLU A 1 115 ? 5.258 -2.646 4.722 1.00 95.88 115 GLU A N 1
ATOM 850 C CA . GLU A 1 115 ? 4.942 -1.265 4.371 1.00 95.88 115 GLU A CA 1
ATOM 851 C C . GLU A 1 115 ? 3.667 -0.829 5.092 1.00 95.88 115 GLU A C 1
ATOM 853 O O . GLU A 1 115 ? 2.698 -1.591 5.160 1.00 95.88 115 GLU A O 1
ATOM 858 N N . ARG A 1 116 ? 3.654 0.385 5.648 1.00 96.44 116 ARG A N 1
ATOM 859 C CA . ARG A 1 116 ? 2.545 0.873 6.475 1.00 96.44 116 ARG A CA 1
ATOM 860 C C . ARG A 1 116 ? 1.861 2.061 5.819 1.00 96.44 116 ARG A C 1
ATOM 862 O O . ARG A 1 116 ? 2.515 2.953 5.286 1.00 96.44 116 ARG A O 1
ATOM 869 N N . PHE A 1 117 ? 0.539 2.078 5.919 1.00 96.19 117 PHE A N 1
ATOM 870 C CA . PHE A 1 117 ? -0.316 3.139 5.418 1.00 96.19 117 PHE A CA 1
ATOM 871 C C . PHE A 1 117 ? -1.336 3.554 6.466 1.00 96.19 117 PHE A C 1
ATOM 873 O O . PHE A 1 117 ? -1.858 2.732 7.227 1.00 96.19 117 PHE A O 1
ATOM 880 N N . VAL A 1 118 ? -1.666 4.836 6.447 1.00 95.94 118 VAL A N 1
ATOM 881 C CA . VAL A 1 118 ? -2.711 5.426 7.274 1.00 95.94 118 VAL A CA 1
ATOM 882 C C . VAL A 1 118 ? -3.722 6.143 6.389 1.00 95.94 118 VAL A C 1
ATOM 884 O O . VAL A 1 118 ? -3.352 6.874 5.473 1.00 95.94 118 VAL A O 1
ATOM 887 N N . LEU A 1 119 ? -5.007 5.901 6.636 1.00 94.88 119 LEU A N 1
ATOM 888 C CA . LEU A 1 119 ? -6.117 6.559 5.945 1.00 94.88 119 LEU A CA 1
ATOM 889 C C . LEU A 1 119 ? -6.606 7.733 6.793 1.00 94.88 119 LEU A C 1
ATOM 891 O O . LEU A 1 119 ? -7.287 7.535 7.797 1.00 94.88 119 LEU A O 1
ATOM 895 N N . THR A 1 120 ? -6.260 8.953 6.387 1.00 91.06 120 THR A N 1
ATOM 896 C CA . THR A 1 120 ? -6.505 10.173 7.166 1.00 91.06 120 THR A CA 1
ATOM 897 C C . THR A 1 120 ? -7.475 11.102 6.437 1.00 91.06 120 THR A C 1
ATOM 899 O O . THR A 1 120 ? -7.278 11.364 5.252 1.00 91.06 120 THR A O 1
ATOM 902 N N . PRO A 1 121 ? -8.504 11.649 7.110 1.00 88.81 121 PRO A N 1
ATOM 903 C CA . PRO A 1 121 ? -9.274 12.755 6.555 1.00 88.81 121 PRO A CA 1
ATOM 904 C C . PRO A 1 121 ? -8.395 14.008 6.495 1.00 88.81 121 PRO A C 1
ATOM 906 O O . PRO A 1 121 ? -7.798 14.404 7.498 1.00 88.81 121 PRO A O 1
ATOM 909 N N . ILE A 1 122 ? -8.315 14.651 5.334 1.00 76.19 122 ILE A N 1
ATOM 910 C CA . ILE A 1 122 ? -7.548 15.892 5.167 1.00 76.19 122 ILE A CA 1
ATOM 911 C C . ILE A 1 122 ? -8.513 17.081 5.213 1.00 76.19 122 ILE A C 1
ATOM 913 O O . ILE A 1 122 ? -9.626 17.010 4.706 1.00 76.19 122 ILE A O 1
ATOM 917 N N . ASN A 1 123 ? -8.107 18.179 5.860 1.00 74.00 123 ASN A N 1
ATOM 918 C CA . ASN A 1 123 ? -8.857 19.446 5.919 1.00 74.00 123 ASN A CA 1
ATOM 919 C C . ASN A 1 123 ? -10.292 19.355 6.479 1.00 74.00 123 ASN A C 1
ATOM 921 O O . ASN A 1 123 ? -11.131 20.203 6.183 1.00 74.00 123 ASN A O 1
ATOM 925 N N . GLY A 1 124 ? -10.582 18.346 7.307 1.00 69.12 124 GLY A N 1
ATOM 926 C CA . GLY A 1 124 ? -11.929 18.120 7.843 1.00 69.12 124 GLY A CA 1
ATOM 927 C C . GLY A 1 124 ? -12.921 17.570 6.813 1.00 69.12 124 GLY A C 1
ATOM 928 O O . GLY A 1 124 ? -14.121 17.540 7.083 1.00 69.12 124 GLY A O 1
ATOM 929 N N . GLU A 1 125 ? -12.435 17.133 5.649 1.00 78.56 125 GLU A N 1
ATOM 930 C CA . GLU A 1 125 ? -13.241 16.427 4.664 1.00 78.56 125 GLU A CA 1
ATOM 931 C C . GLU A 1 125 ? -13.578 15.011 5.143 1.00 78.56 125 GLU A C 1
ATOM 933 O O . GLU A 1 125 ? -12.865 14.396 5.936 1.00 78.56 125 GLU A O 1
ATOM 938 N N . THR A 1 126 ? -14.688 14.473 4.640 1.00 84.94 126 THR A N 1
ATOM 939 C CA . THR A 1 126 ? -15.104 13.089 4.903 1.00 84.94 126 THR A CA 1
ATOM 940 C C . THR A 1 126 ? -14.338 12.071 4.061 1.00 84.94 126 THR A C 1
ATOM 942 O O . THR A 1 126 ? -14.455 10.872 4.306 1.00 84.94 126 THR A O 1
ATOM 945 N N . VAL A 1 127 ? -13.574 12.536 3.068 1.00 90.56 127 VAL A N 1
ATOM 946 C CA . VAL A 1 127 ? -12.765 11.688 2.197 1.00 90.56 127 VAL A CA 1
ATOM 947 C C . VAL A 1 127 ? -11.470 11.316 2.914 1.00 90.56 127 VAL A C 1
ATOM 949 O O . VAL A 1 127 ? -10.681 12.173 3.307 1.00 90.56 127 VAL A O 1
ATOM 952 N N . LEU A 1 128 ? -11.249 10.015 3.071 1.00 93.06 128 LEU A N 1
ATOM 953 C CA . LEU A 1 128 ? -10.027 9.440 3.605 1.00 93.06 128 LEU A CA 1
ATOM 954 C C . LEU A 1 128 ? -8.957 9.413 2.517 1.00 93.06 128 LEU A C 1
ATOM 956 O O . LEU A 1 128 ? -9.131 8.797 1.462 1.00 93.06 128 LEU A O 1
ATOM 960 N N . VAL A 1 129 ? -7.830 10.048 2.804 1.00 91.00 129 VAL A N 1
ATOM 961 C CA . VAL A 1 129 ? -6.657 10.070 1.941 1.00 91.00 129 VAL A CA 1
ATOM 962 C C . VAL A 1 129 ? -5.636 9.076 2.493 1.00 91.00 129 VAL A C 1
ATOM 964 O O . VAL A 1 129 ? -5.242 9.191 3.658 1.00 91.00 129 VAL A O 1
ATOM 967 N N . PRO A 1 130 ? -5.223 8.071 1.706 1.00 92.62 130 PRO A N 1
ATOM 968 C CA . PRO A 1 130 ? -4.128 7.197 2.095 1.00 92.62 130 PRO A CA 1
ATOM 969 C C . PRO A 1 130 ? -2.815 7.983 2.120 1.00 92.62 130 PRO A C 1
ATOM 971 O O . PRO A 1 130 ? -2.553 8.806 1.248 1.00 92.62 130 PRO A O 1
ATOM 974 N N . LEU A 1 131 ? -1.984 7.718 3.119 1.00 91.06 131 LEU A N 1
ATOM 975 C CA . LEU A 1 131 ? -0.647 8.279 3.274 1.00 91.06 131 LEU A CA 1
ATOM 976 C C . LEU A 1 131 ? 0.299 7.172 3.732 1.00 91.06 131 LEU A C 1
ATOM 978 O O . LEU A 1 131 ? -0.134 6.228 4.400 1.00 91.06 131 LEU A O 1
ATOM 982 N N . PHE A 1 132 ? 1.589 7.299 3.414 1.00 92.12 132 PHE A N 1
ATOM 983 C CA . PHE A 1 132 ? 2.604 6.475 4.069 1.00 92.12 132 PHE A CA 1
ATOM 984 C C . PHE A 1 132 ? 2.570 6.721 5.573 1.00 92.12 132 PHE A C 1
ATOM 986 O O . PHE A 1 132 ? 2.411 7.855 6.026 1.00 92.12 132 PHE A O 1
ATOM 993 N N . ASP A 1 133 ? 2.719 5.653 6.341 1.00 93.44 133 ASP A N 1
ATOM 994 C CA . ASP A 1 133 ? 2.819 5.715 7.788 1.00 93.44 133 ASP A CA 1
ATOM 995 C C . ASP A 1 133 ? 4.270 5.473 8.206 1.00 93.44 133 ASP A C 1
ATOM 997 O O . ASP A 1 133 ? 4.808 4.371 8.089 1.00 93.44 133 ASP A O 1
ATOM 1001 N N . MET A 1 134 ? 4.899 6.532 8.707 1.00 90.94 134 MET A N 1
ATOM 1002 C CA . MET A 1 134 ? 6.310 6.573 9.083 1.00 90.94 134 MET A CA 1
ATOM 1003 C C . MET A 1 134 ? 6.588 5.942 10.454 1.00 90.94 134 MET A C 1
ATOM 1005 O O . MET A 1 134 ? 7.719 5.996 10.937 1.00 90.94 134 MET A O 1
ATOM 1009 N N . ALA A 1 135 ? 5.582 5.340 11.096 1.00 90.38 135 ALA A N 1
ATOM 1010 C CA . ALA A 1 135 ? 5.753 4.641 12.358 1.00 90.38 135 ALA A CA 1
ATOM 1011 C C . ALA A 1 135 ? 6.820 3.531 12.253 1.00 90.38 135 ALA A C 1
ATOM 1013 O O . ALA A 1 135 ? 6.753 2.639 11.402 1.00 90.38 135 ALA A O 1
ATOM 1014 N N . GLU A 1 136 ? 7.784 3.541 13.180 1.00 88.56 136 GLU A N 1
ATOM 1015 C CA . GLU A 1 136 ? 8.890 2.569 13.207 1.00 88.56 136 GLU A CA 1
ATOM 1016 C C . GLU A 1 136 ? 8.424 1.129 13.493 1.00 88.56 136 GLU A C 1
ATOM 1018 O O . GLU A 1 136 ? 9.126 0.167 13.176 1.00 88.56 136 GLU A O 1
ATOM 1023 N N . ARG A 1 137 ? 7.246 0.964 14.113 1.00 91.62 137 ARG A N 1
ATOM 1024 C CA . ARG A 1 137 ? 6.684 -0.325 14.546 1.00 91.62 137 ARG A CA 1
ATOM 1025 C C . ARG A 1 137 ? 5.166 -0.365 14.372 1.00 91.62 137 ARG A C 1
ATOM 1027 O O . ARG A 1 137 ? 4.501 0.666 14.401 1.00 91.62 137 ARG A O 1
ATOM 1034 N N . ASP A 1 138 ? 4.622 -1.575 14.260 1.00 91.50 138 ASP A N 1
ATOM 1035 C CA . ASP A 1 138 ? 3.191 -1.838 14.025 1.00 91.50 138 ASP A CA 1
ATOM 1036 C C . ASP A 1 138 ? 2.278 -1.433 15.195 1.00 91.50 138 ASP A C 1
ATOM 1038 O O . ASP A 1 138 ? 1.074 -1.278 15.008 1.00 91.50 138 ASP A O 1
ATOM 1042 N N . ASP A 1 139 ? 2.827 -1.295 16.400 1.00 91.06 139 ASP A N 1
ATOM 1043 C CA . ASP A 1 139 ? 2.122 -0.900 17.624 1.00 91.06 139 ASP A CA 1
ATOM 1044 C C . ASP A 1 139 ? 2.305 0.586 17.966 1.00 91.06 139 ASP A C 1
ATOM 1046 O O . ASP A 1 139 ? 1.635 1.109 18.857 1.00 91.06 139 ASP A O 1
ATOM 1050 N N . ALA A 1 140 ? 3.200 1.283 17.260 1.00 93.31 140 ALA A N 1
ATOM 1051 C CA . ALA A 1 140 ? 3.408 2.705 17.460 1.00 93.31 140 ALA A CA 1
ATOM 1052 C C . ALA A 1 140 ? 2.224 3.511 16.891 1.00 93.31 140 ALA A C 1
ATOM 1054 O O . ALA A 1 140 ? 1.619 3.087 15.892 1.00 93.31 140 ALA A O 1
ATOM 1055 N N . PRO A 1 141 ? 1.906 4.677 17.493 1.00 94.81 141 PRO A N 1
ATOM 1056 C CA . PRO A 1 141 ? 0.934 5.608 16.934 1.00 94.81 141 PRO A CA 1
ATOM 1057 C C . PRO A 1 141 ? 1.273 5.926 15.470 1.00 94.81 141 PRO A C 1
ATOM 1059 O O . PRO A 1 141 ? 2.457 6.128 15.179 1.00 94.81 141 PRO A O 1
ATOM 1062 N N . PRO A 1 142 ? 0.279 5.972 14.564 1.00 94.69 142 PRO A N 1
ATOM 1063 C CA . PRO A 1 142 ? 0.520 6.326 13.172 1.00 94.69 142 PRO A CA 1
ATOM 1064 C C . PRO A 1 142 ? 1.227 7.674 13.050 1.00 94.69 142 PRO A C 1
ATOM 1066 O O . PRO A 1 142 ? 0.895 8.632 13.753 1.00 94.69 142 PRO A O 1
ATOM 1069 N N . GLN A 1 143 ? 2.177 7.752 12.126 1.00 92.56 143 GLN A N 1
ATOM 1070 C CA . GLN A 1 143 ? 2.868 8.980 11.753 1.00 92.56 143 GLN A CA 1
ATOM 1071 C C . GLN A 1 143 ? 2.638 9.218 10.259 1.00 92.56 143 GLN A C 1
ATOM 1073 O O . GLN A 1 143 ? 3.508 8.881 9.452 1.00 92.56 143 GLN A O 1
ATOM 1078 N N . PRO A 1 144 ? 1.457 9.740 9.867 1.00 88.19 144 PRO A N 1
ATOM 1079 C CA . PRO A 1 144 ? 1.168 10.028 8.471 1.00 88.19 144 PRO A CA 1
ATOM 1080 C C . PRO A 1 144 ? 2.257 10.916 7.873 1.00 88.19 144 PRO A C 1
ATOM 1082 O O . PRO A 1 144 ? 2.640 11.921 8.474 1.00 88.19 144 PRO A O 1
ATOM 1085 N N . TYR A 1 145 ? 2.741 10.553 6.690 1.00 83.06 145 TYR A N 1
ATOM 1086 C CA . TYR A 1 145 ? 3.658 11.389 5.936 1.00 83.06 145 TYR A CA 1
ATOM 1087 C C . TYR A 1 145 ? 2.988 12.732 5.627 1.00 83.06 145 TYR A C 1
ATOM 1089 O O . TYR A 1 145 ? 1.977 12.786 4.926 1.00 83.06 145 TYR A O 1
ATOM 1097 N N . ASP A 1 146 ? 3.565 13.808 6.159 1.00 73.44 146 ASP A N 1
ATOM 1098 C CA . ASP A 1 146 ? 3.121 15.174 5.911 1.00 73.44 146 ASP A CA 1
ATOM 1099 C C . ASP A 1 146 ? 4.072 15.848 4.901 1.00 73.44 146 ASP A C 1
ATOM 1101 O O . ASP A 1 146 ? 5.241 16.113 5.221 1.00 73.44 146 ASP A O 1
ATOM 1105 N N . PRO A 1 147 ? 3.595 16.150 3.680 1.00 62.75 147 PRO A N 1
ATOM 1106 C CA . PRO A 1 147 ? 4.418 16.775 2.650 1.00 62.75 147 PRO A CA 1
ATOM 1107 C C . PRO A 1 147 ? 4.880 18.197 3.021 1.00 62.75 147 PRO A C 1
ATOM 1109 O O . PRO A 1 147 ? 5.854 18.684 2.448 1.00 62.75 147 PRO A O 1
ATOM 1112 N N . VAL A 1 148 ? 4.249 18.877 3.988 1.00 58.97 148 VAL A N 1
ATOM 1113 C CA . VAL A 1 148 ? 4.659 20.225 4.421 1.00 58.97 148 VAL A CA 1
ATOM 1114 C C . VAL A 1 148 ? 5.975 20.185 5.202 1.00 58.97 148 VAL A C 1
ATOM 1116 O O . VAL A 1 148 ? 6.839 21.041 4.995 1.00 58.97 148 VAL A O 1
ATOM 1119 N N . PHE A 1 149 ? 6.192 19.165 6.040 1.00 46.88 149 PHE A N 1
ATOM 1120 C CA . PHE A 1 149 ? 7.468 18.996 6.748 1.00 46.88 149 PHE A CA 1
ATOM 1121 C C . PHE A 1 149 ? 8.617 18.628 5.802 1.00 46.88 149 PHE A C 1
ATOM 1123 O O . PHE A 1 149 ? 9.747 19.065 6.026 1.00 46.88 149 PHE A O 1
ATOM 1130 N N . ALA A 1 150 ? 8.330 17.918 4.707 1.00 48.47 150 ALA A N 1
ATOM 1131 C CA . ALA A 1 150 ? 9.304 17.627 3.654 1.00 48.47 150 ALA A CA 1
ATOM 1132 C C . ALA A 1 150 ? 9.819 18.896 2.947 1.00 48.47 150 ALA A C 1
ATOM 1134 O O . ALA A 1 150 ? 10.972 18.959 2.521 1.00 48.47 150 ALA A O 1
ATOM 1135 N N . MET A 1 151 ? 8.980 19.933 2.854 1.00 40.25 151 MET A N 1
ATOM 1136 C CA . MET A 1 151 ? 9.292 21.190 2.169 1.00 40.25 151 MET A CA 1
ATOM 1137 C C . MET A 1 151 ? 10.140 22.157 3.018 1.00 40.25 151 MET A C 1
ATOM 1139 O O . MET A 1 151 ? 10.814 23.029 2.473 1.00 40.25 151 MET A O 1
ATOM 1143 N N . LEU A 1 152 ? 10.158 21.988 4.348 1.00 42.16 152 LEU A N 1
ATOM 1144 C CA . LEU A 1 152 ? 10.925 22.817 5.294 1.00 42.16 152 LEU A CA 1
ATOM 1145 C C . LEU A 1 152 ? 12.391 22.380 5.468 1.00 42.16 152 LEU A C 1
ATOM 1147 O O . LEU A 1 152 ? 13.082 22.877 6.357 1.00 42.16 152 LEU A O 1
ATOM 1151 N N . GLY A 1 153 ? 12.884 21.453 4.643 1.00 34.31 153 GLY A N 1
ATOM 1152 C CA . GLY A 1 153 ? 14.266 20.972 4.730 1.00 34.31 153 GLY A CA 1
ATOM 1153 C C . GLY A 1 153 ? 14.557 20.159 5.995 1.00 34.31 153 GLY A C 1
ATOM 1154 O O . GLY A 1 153 ? 15.718 19.856 6.273 1.00 34.31 153 GLY A O 1
ATOM 1155 N N . VAL A 1 154 ? 13.520 19.771 6.749 1.00 33.47 154 VAL A N 1
ATOM 1156 C CA . VAL A 1 154 ? 13.622 18.610 7.631 1.00 33.47 154 VAL A CA 1
ATOM 1157 C C . VAL A 1 154 ? 13.887 17.441 6.690 1.00 33.47 154 VAL A C 1
ATOM 1159 O O . VAL A 1 154 ? 13.101 17.267 5.756 1.00 33.47 154 VAL A O 1
ATOM 1162 N N . PRO A 1 155 ? 14.993 16.690 6.846 1.00 34.25 155 PRO A N 1
ATOM 1163 C CA . PRO A 1 155 ? 15.233 15.541 5.996 1.00 34.25 155 PRO A CA 1
ATOM 1164 C C . PRO A 1 155 ? 13.993 14.664 6.096 1.00 34.25 155 PRO A C 1
ATOM 1166 O O . PRO A 1 155 ? 13.668 14.157 7.171 1.00 34.25 155 PRO A O 1
ATOM 1169 N N . THR A 1 156 ? 13.276 14.537 4.982 1.00 37.47 156 THR A N 1
ATOM 1170 C CA . THR A 1 156 ? 12.313 13.467 4.812 1.00 37.47 156 THR A CA 1
ATOM 1171 C C . THR A 1 156 ? 13.018 12.202 5.269 1.00 37.47 156 THR A C 1
ATOM 1173 O O . THR A 1 156 ? 14.099 11.898 4.753 1.00 37.47 156 THR A O 1
ATOM 1176 N N . PRO A 1 157 ? 12.443 11.400 6.172 1.00 35.66 157 PRO A N 1
ATOM 1177 C CA . PRO A 1 157 ? 12.781 10.004 6.181 1.00 35.66 157 PRO A CA 1
ATOM 1178 C C . PRO A 1 157 ? 12.116 9.379 4.950 1.00 35.66 157 PRO A C 1
ATOM 1180 O O . PRO A 1 157 ? 11.376 8.419 5.044 1.00 35.66 157 PRO A O 1
ATOM 1183 N N . THR A 1 158 ? 12.489 9.812 3.746 1.00 40.78 158 THR A N 1
ATOM 1184 C CA . THR A 1 158 ? 12.950 8.772 2.848 1.00 40.78 158 THR A CA 1
ATOM 1185 C C . THR A 1 158 ? 14.148 8.208 3.595 1.00 40.78 158 THR A C 1
ATOM 1187 O O . THR A 1 158 ? 15.225 8.806 3.610 1.00 40.78 158 THR A O 1
ATOM 1190 N N . ALA A 1 159 ? 13.993 7.050 4.233 1.00 38.59 159 ALA A N 1
ATOM 1191 C CA . ALA A 1 159 ? 15.121 6.261 4.726 1.00 38.59 159 ALA A CA 1
ATOM 1192 C C . ALA A 1 159 ? 16.064 5.818 3.576 1.00 38.59 159 ALA A C 1
ATOM 1194 O O . ALA A 1 159 ? 16.804 4.852 3.711 1.00 38.59 159 ALA A O 1
ATOM 1195 N N . PHE A 1 160 ? 16.045 6.520 2.439 1.00 42.56 160 PHE A N 1
ATOM 1196 C CA . PHE A 1 160 ? 16.555 6.102 1.154 1.00 42.56 160 PHE A CA 1
ATOM 1197 C C . PHE A 1 160 ? 17.601 7.052 0.551 1.00 42.56 160 PHE A C 1
ATOM 1199 O O . PHE A 1 160 ? 18.375 6.598 -0.280 1.00 42.56 160 PHE A O 1
ATOM 1206 N N . LEU A 1 161 ? 17.745 8.318 0.979 1.00 38.28 161 LEU A N 1
ATOM 1207 C CA . LEU A 1 161 ? 18.814 9.170 0.408 1.00 38.28 161 LEU A CA 1
ATOM 1208 C C . LEU A 1 161 ? 20.109 9.250 1.224 1.00 38.28 161 LEU A C 1
ATOM 1210 O O . LEU A 1 161 ? 21.141 9.599 0.659 1.00 38.28 161 LEU A O 1
ATOM 1214 N N . VAL A 1 162 ? 20.115 8.875 2.509 1.00 36.66 162 VAL A N 1
ATOM 1215 C CA . VAL A 1 162 ? 21.353 8.932 3.320 1.00 36.66 162 VAL A CA 1
ATOM 1216 C C . VAL A 1 162 ? 21.880 7.551 3.709 1.00 36.66 162 VAL A C 1
ATOM 1218 O O . VAL A 1 162 ? 23.090 7.386 3.831 1.00 36.66 162 VAL A O 1
ATOM 1221 N N . ARG A 1 163 ? 21.023 6.529 3.850 1.00 33.69 163 ARG A N 1
ATOM 1222 C CA . ARG A 1 163 ? 21.479 5.207 4.312 1.00 33.69 163 ARG A CA 1
ATOM 1223 C C . ARG A 1 163 ? 21.994 4.311 3.180 1.00 33.69 163 ARG A C 1
ATOM 1225 O O . ARG A 1 163 ? 23.081 3.760 3.308 1.00 33.69 163 ARG A O 1
ATOM 1232 N N . ASP A 1 164 ? 21.316 4.270 2.032 1.00 41.22 164 ASP A N 1
ATOM 1233 C CA . ASP A 1 164 ? 21.742 3.433 0.893 1.00 41.22 164 ASP A CA 1
ATOM 1234 C C . ASP A 1 164 ? 22.899 4.034 0.067 1.00 41.22 164 ASP A C 1
ATOM 1236 O O . ASP A 1 164 ? 23.667 3.290 -0.544 1.00 41.22 164 ASP A O 1
ATOM 1240 N N . VAL A 1 165 ? 23.107 5.358 0.110 1.00 40.00 165 VAL A N 1
ATOM 1241 C CA . VAL A 1 165 ? 24.293 6.013 -0.490 1.00 40.00 165 VAL A CA 1
ATOM 1242 C C . VAL A 1 165 ? 25.563 5.734 0.329 1.00 40.00 165 VAL A C 1
ATOM 1244 O O . VAL A 1 165 ? 26.661 5.700 -0.225 1.00 40.00 165 VAL A O 1
ATOM 1247 N N . VAL A 1 166 ? 25.425 5.498 1.638 1.00 36.31 166 VAL A N 1
ATOM 1248 C CA . VAL A 1 166 ? 26.550 5.231 2.551 1.00 36.31 166 VAL A CA 1
ATOM 1249 C C . VAL A 1 166 ? 26.833 3.729 2.692 1.00 36.31 166 VAL A C 1
ATOM 1251 O O . VAL A 1 166 ? 27.987 3.353 2.885 1.00 36.31 166 VAL A O 1
ATOM 1254 N N . GLU A 1 167 ? 25.831 2.858 2.531 1.00 42.19 167 GLU A N 1
ATOM 1255 C CA . GLU A 1 167 ? 25.987 1.400 2.691 1.00 42.19 167 GLU A CA 1
ATOM 1256 C C . GLU A 1 167 ? 26.323 0.638 1.391 1.00 42.19 167 GLU A C 1
ATOM 1258 O O . GLU A 1 167 ? 26.493 -0.581 1.418 1.00 42.19 167 GLU A O 1
ATOM 1263 N N . GLY A 1 168 ? 26.498 1.325 0.254 1.00 37.09 168 GLY A N 1
ATOM 1264 C CA . GLY A 1 168 ? 27.085 0.726 -0.953 1.00 37.09 168 GLY A CA 1
ATOM 1265 C C . GLY A 1 168 ? 26.263 -0.421 -1.548 1.00 37.09 168 GLY A C 1
ATOM 1266 O O . GLY A 1 168 ? 26.830 -1.402 -2.035 1.00 37.09 168 GLY A O 1
ATOM 1267 N N . ARG A 1 169 ? 24.931 -0.323 -1.505 1.00 46.22 169 ARG A N 1
ATOM 1268 C CA . ARG A 1 169 ? 24.067 -1.341 -2.103 1.00 46.22 169 ARG A CA 1
ATOM 1269 C C . ARG A 1 169 ? 24.026 -1.204 -3.624 1.00 46.22 169 ARG A C 1
ATOM 1271 O O . ARG A 1 169 ? 24.000 -0.112 -4.191 1.00 46.22 169 ARG A O 1
ATOM 1278 N N . VAL A 1 170 ? 24.098 -2.357 -4.273 1.00 46.62 170 VAL A N 1
ATOM 1279 C CA . VAL A 1 170 ? 24.001 -2.562 -5.719 1.00 46.62 170 VAL A CA 1
ATOM 1280 C C . VAL A 1 170 ? 22.531 -2.763 -6.098 1.00 46.62 170 VAL A C 1
ATOM 1282 O O . VAL A 1 170 ? 21.773 -3.347 -5.327 1.00 46.62 170 VAL A O 1
ATOM 1285 N N . ASP A 1 171 ? 22.112 -2.262 -7.258 1.00 51.62 171 ASP A N 1
ATOM 1286 C CA . ASP A 1 171 ? 20.777 -2.503 -7.800 1.00 51.62 171 ASP A CA 1
ATOM 1287 C C . ASP A 1 171 ? 20.617 -3.962 -8.274 1.00 51.62 171 ASP A C 1
ATOM 1289 O O . ASP A 1 171 ? 21.545 -4.775 -8.213 1.00 51.62 171 ASP A O 1
ATOM 1293 N N . ALA A 1 172 ? 19.429 -4.299 -8.785 1.00 40.25 172 ALA A N 1
ATOM 1294 C CA . ALA A 1 172 ? 19.103 -5.633 -9.290 1.00 40.25 172 ALA A CA 1
ATOM 1295 C C . ALA A 1 172 ? 19.987 -6.102 -10.470 1.00 40.25 172 ALA A C 1
ATOM 1297 O O . ALA A 1 172 ? 19.880 -7.251 -10.881 1.00 40.25 172 ALA A O 1
ATOM 1298 N N . SER A 1 173 ? 20.865 -5.252 -11.012 1.00 37.47 173 SER A N 1
ATOM 1299 C CA . SER A 1 173 ? 21.849 -5.592 -12.046 1.00 37.47 173 SER A CA 1
ATOM 1300 C C . SER A 1 173 ? 23.275 -5.768 -11.503 1.00 37.47 173 SER A C 1
ATOM 1302 O O . SER A 1 173 ? 24.211 -5.992 -12.273 1.00 37.47 173 SER A O 1
ATOM 1304 N N . GLY A 1 174 ? 23.470 -5.674 -10.181 1.00 39.31 174 GLY A N 1
ATOM 1305 C CA . GLY A 1 174 ? 24.792 -5.737 -9.555 1.00 39.31 174 GLY A CA 1
ATOM 1306 C C . GLY A 1 174 ? 25.635 -4.480 -9.793 1.00 39.31 174 GLY A C 1
ATOM 1307 O O . GLY A 1 174 ? 26.833 -4.482 -9.508 1.00 39.31 174 GLY A O 1
ATOM 1308 N N . GLN A 1 175 ? 25.038 -3.409 -10.322 1.00 41.44 175 GLN A N 1
ATOM 1309 C CA . GLN A 1 175 ? 25.684 -2.106 -10.437 1.00 41.44 175 GLN A CA 1
ATOM 1310 C C . GLN A 1 175 ? 25.488 -1.349 -9.130 1.00 41.44 175 GLN A C 1
ATOM 1312 O O . GLN A 1 175 ? 24.405 -1.439 -8.560 1.00 41.44 175 GLN A O 1
ATOM 1317 N N . PRO A 1 176 ? 26.494 -0.620 -8.606 1.00 45.59 176 PRO A N 1
ATOM 1318 C CA . PRO A 1 176 ? 26.262 0.240 -7.448 1.00 45.59 176 PRO A CA 1
ATOM 1319 C C . PRO A 1 176 ? 25.058 1.119 -7.774 1.00 45.59 176 PRO A C 1
ATOM 1321 O O . PRO A 1 176 ? 24.992 1.592 -8.914 1.00 45.59 176 PRO A O 1
ATOM 1324 N N . ILE A 1 177 ? 24.122 1.308 -6.830 1.00 48.97 177 ILE A N 1
ATOM 1325 C CA . ILE A 1 177 ? 23.010 2.253 -6.988 1.00 48.97 177 ILE A CA 1
ATOM 1326 C C . ILE A 1 177 ? 23.653 3.630 -7.124 1.00 48.97 177 ILE A C 1
ATOM 1328 O O . ILE A 1 177 ? 23.846 4.384 -6.173 1.00 48.97 177 ILE A O 1
ATOM 1332 N N . ARG A 1 178 ? 24.081 3.952 -8.340 1.00 39.72 178 ARG A N 1
ATOM 1333 C CA . ARG A 1 178 ? 24.394 5.304 -8.724 1.00 39.72 178 ARG A CA 1
ATOM 1334 C C . ARG A 1 178 ? 23.036 5.951 -8.659 1.00 39.72 178 ARG A C 1
ATOM 1336 O O . ARG A 1 178 ? 22.157 5.570 -9.432 1.00 39.72 178 ARG A O 1
ATOM 1343 N N . ALA A 1 179 ? 22.865 6.890 -7.732 1.00 39.78 179 ALA A N 1
ATOM 1344 C CA . ALA A 1 179 ? 21.863 7.922 -7.901 1.00 39.78 179 ALA A CA 1
ATOM 1345 C C . ALA A 1 179 ? 21.923 8.300 -9.383 1.00 39.78 179 ALA A C 1
ATOM 1347 O O . ALA A 1 179 ? 22.964 8.777 -9.855 1.00 39.78 179 ALA A O 1
ATOM 1348 N N . ARG A 1 180 ? 20.884 7.939 -10.149 1.00 40.75 180 ARG A N 1
ATOM 1349 C CA . ARG A 1 180 ? 20.735 8.378 -11.531 1.00 40.75 180 ARG A CA 1
ATOM 1350 C C . ARG A 1 180 ? 20.459 9.870 -11.419 1.00 40.75 180 ARG A C 1
ATOM 1352 O O . ARG A 1 180 ? 19.329 10.320 -11.508 1.00 40.75 180 ARG A O 1
ATOM 1359 N N . PHE A 1 181 ? 21.510 10.638 -11.154 1.00 41.31 181 PHE A N 1
ATOM 1360 C CA . PHE A 1 181 ? 21.563 12.013 -11.579 1.00 41.31 181 PHE A CA 1
ATOM 1361 C C . PHE A 1 181 ? 21.425 11.922 -13.084 1.00 41.31 181 PHE A C 1
ATOM 1363 O O . PHE A 1 181 ? 22.311 11.390 -13.758 1.00 41.31 181 PHE A O 1
ATOM 1370 N N . ASP A 1 182 ? 20.265 12.349 -13.569 1.00 34.81 182 ASP A N 1
ATOM 1371 C CA . ASP A 1 182 ? 19.970 12.453 -14.984 1.00 34.81 182 ASP A CA 1
ATOM 1372 C C . ASP A 1 182 ? 21.198 13.006 -15.709 1.00 34.81 182 ASP A C 1
ATOM 1374 O O . ASP A 1 182 ? 21.871 13.911 -15.197 1.00 34.81 182 ASP A O 1
ATOM 1378 N N . ALA A 1 183 ? 21.524 12.478 -16.889 1.00 38.91 183 ALA A N 1
ATOM 1379 C CA . ALA A 1 183 ? 22.705 12.924 -17.629 1.00 38.91 183 ALA A CA 1
ATOM 1380 C C . ALA A 1 183 ? 22.708 14.460 -17.813 1.00 38.91 183 ALA A C 1
ATOM 1382 O O . ALA A 1 183 ? 23.770 15.079 -17.815 1.00 38.91 183 ALA A O 1
ATOM 1383 N N . GLY A 1 184 ? 21.525 15.091 -17.842 1.00 37.94 184 GLY A N 1
ATOM 1384 C CA . GLY A 1 184 ? 21.354 16.546 -17.817 1.00 37.94 184 GLY A CA 1
ATOM 1385 C C . GLY A 1 184 ? 21.888 17.245 -16.555 1.00 37.94 184 GLY A C 1
ATOM 1386 O O . GLY A 1 184 ? 22.495 18.309 -16.663 1.00 37.94 184 GLY A O 1
ATOM 1387 N N . CYS A 1 185 ? 21.754 16.643 -15.370 1.00 36.66 185 CYS A N 1
ATOM 1388 C CA . CYS A 1 185 ? 22.254 17.194 -14.105 1.00 36.66 185 CYS A CA 1
ATOM 1389 C C . CYS A 1 185 ? 23.786 17.114 -14.005 1.00 36.66 185 CYS A C 1
ATOM 1391 O O . CYS A 1 185 ? 24.431 18.071 -13.574 1.00 36.66 185 CYS A O 1
ATOM 1393 N N . LEU A 1 186 ? 24.389 16.008 -14.455 1.00 40.91 186 LEU A N 1
ATOM 1394 C CA . LEU A 1 186 ? 25.850 15.854 -14.485 1.00 40.91 186 LEU A CA 1
ATOM 1395 C C . LEU A 1 186 ? 26.506 16.722 -15.565 1.00 40.91 186 LEU A C 1
ATOM 1397 O O . LEU A 1 186 ? 27.585 17.265 -15.331 1.00 40.91 186 LEU A O 1
ATOM 1401 N N . ILE A 1 187 ? 25.843 16.921 -16.710 1.00 51.69 187 ILE A N 1
ATOM 1402 C CA . ILE A 1 187 ? 26.274 17.902 -17.716 1.00 51.69 187 ILE A CA 1
ATOM 1403 C C . ILE A 1 187 ? 26.191 19.321 -17.136 1.00 51.69 187 ILE A C 1
ATOM 1405 O O . ILE A 1 187 ? 27.128 20.095 -17.310 1.00 51.69 187 ILE A O 1
ATOM 1409 N N . GLY A 1 188 ? 25.134 19.651 -16.385 1.00 44.56 188 GLY A N 1
ATOM 1410 C CA . GLY A 1 188 ? 24.984 20.951 -15.725 1.00 44.56 188 GLY A CA 1
ATOM 1411 C C . GLY A 1 188 ? 26.088 21.247 -14.704 1.00 44.56 188 GLY A C 1
ATOM 1412 O O . GLY A 1 188 ? 26.729 22.296 -14.774 1.00 44.56 188 GLY A O 1
ATOM 1413 N N . VAL A 1 189 ? 26.375 20.306 -13.798 1.00 57.19 189 VAL A N 1
ATOM 1414 C CA . VAL A 1 189 ? 27.458 20.455 -12.805 1.00 57.19 189 VAL A CA 1
ATOM 1415 C C . VAL A 1 189 ? 28.830 20.444 -13.482 1.00 57.19 189 VAL A C 1
ATOM 1417 O O . VAL A 1 189 ? 29.692 21.253 -13.137 1.00 57.19 189 VAL A O 1
ATOM 1420 N N . GLY A 1 190 ? 29.027 19.590 -14.491 1.00 56.97 190 GLY A N 1
ATOM 1421 C CA . GLY A 1 190 ? 30.249 19.550 -15.290 1.00 56.97 190 GLY A CA 1
ATOM 1422 C C . GLY A 1 190 ? 30.529 20.882 -15.985 1.00 56.97 190 GLY A C 1
ATOM 1423 O O . GLY A 1 190 ? 31.631 21.411 -15.857 1.00 56.97 190 GLY A O 1
ATOM 1424 N N . LEU A 1 191 ? 29.527 21.473 -16.643 1.00 65.50 191 LEU A N 1
ATOM 1425 C CA . LEU A 1 191 ? 29.629 22.787 -17.284 1.00 65.50 191 LEU A CA 1
ATOM 1426 C C . LEU A 1 191 ? 29.875 23.909 -16.272 1.00 65.50 191 LEU A C 1
ATOM 1428 O O . LEU A 1 191 ? 30.646 24.822 -16.564 1.00 65.50 191 LEU A O 1
ATOM 1432 N N . LEU A 1 192 ? 29.279 23.837 -15.081 1.00 69.50 192 LEU A N 1
ATOM 1433 C CA . LEU A 1 192 ? 29.486 24.833 -14.031 1.00 69.50 192 LEU A CA 1
ATOM 1434 C C . LEU A 1 192 ? 30.923 24.792 -13.489 1.00 69.50 192 LEU A C 1
ATOM 1436 O O . LEU A 1 192 ? 31.579 25.829 -13.391 1.00 69.50 192 LEU A O 1
ATOM 1440 N N . VAL A 1 193 ? 31.450 23.597 -13.202 1.00 77.62 193 VAL A N 1
ATOM 1441 C CA . VAL A 1 193 ? 32.837 23.411 -12.743 1.00 77.62 193 VAL A CA 1
ATOM 1442 C C . VAL A 1 193 ? 33.832 23.815 -13.833 1.00 77.62 193 VAL A C 1
ATOM 1444 O O . VAL A 1 193 ? 34.807 24.512 -13.546 1.00 77.62 193 VAL A O 1
ATOM 1447 N N . TRP A 1 194 ? 33.570 23.452 -15.092 1.00 78.38 194 TRP A N 1
ATOM 1448 C CA . TRP A 1 194 ? 34.413 23.855 -16.221 1.00 78.38 194 TRP A CA 1
ATOM 1449 C C . TRP A 1 194 ? 34.375 25.373 -16.440 1.00 78.38 194 TRP A C 1
ATOM 1451 O O . TRP A 1 194 ? 35.417 26.001 -16.622 1.00 78.38 194 TRP A O 1
ATOM 1461 N N . GLY A 1 195 ? 33.194 25.986 -16.334 1.00 78.12 195 GLY A N 1
ATOM 1462 C CA . GLY A 1 195 ? 33.012 27.435 -16.397 1.00 78.12 195 GLY A CA 1
ATOM 1463 C C . GLY A 1 195 ? 33.795 28.165 -15.305 1.00 78.12 195 GLY A C 1
ATOM 1464 O O . GLY A 1 195 ? 34.519 29.117 -15.600 1.00 78.12 195 GLY A O 1
ATOM 1465 N N . MET A 1 196 ? 33.742 27.681 -14.059 1.00 80.69 196 MET A N 1
ATOM 1466 C CA . MET A 1 196 ? 34.534 28.246 -12.961 1.00 80.69 196 MET A CA 1
ATOM 1467 C C . MET A 1 196 ? 36.043 28.086 -13.185 1.00 80.69 196 MET A C 1
ATOM 1469 O O . MET A 1 196 ? 36.796 29.028 -12.934 1.00 80.69 196 MET A O 1
ATOM 1473 N N . ALA A 1 197 ? 36.495 26.943 -13.711 1.00 80.69 197 ALA A N 1
ATOM 1474 C CA . ALA A 1 197 ? 37.903 26.724 -14.037 1.00 80.69 197 ALA A CA 1
ATOM 1475 C C . ALA A 1 197 ? 38.401 27.679 -15.137 1.00 80.69 197 ALA A C 1
ATOM 1477 O O . ALA A 1 197 ? 39.494 28.235 -15.022 1.00 80.69 197 ALA A O 1
ATOM 1478 N N . VAL A 1 198 ? 37.587 27.940 -16.166 1.00 84.50 198 VAL A N 1
ATOM 1479 C CA . VAL A 1 198 ? 37.906 28.912 -17.226 1.00 84.50 198 VAL A CA 1
ATOM 1480 C C . VAL A 1 198 ? 37.975 30.335 -16.676 1.00 84.50 198 VAL A C 1
ATOM 1482 O O . VAL A 1 198 ? 38.916 31.064 -16.990 1.00 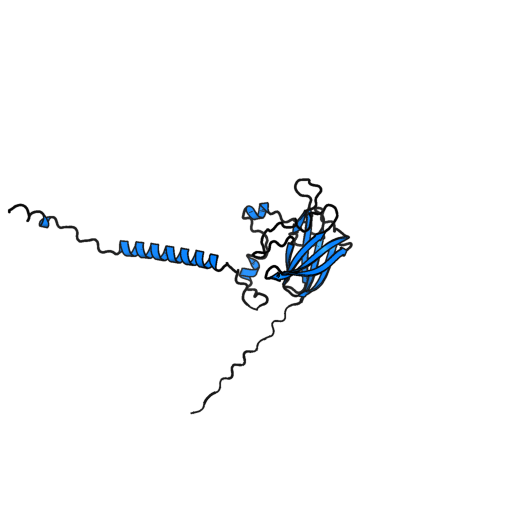84.50 198 VAL A O 1
ATOM 1485 N N . VAL A 1 199 ? 37.029 30.737 -15.822 1.00 84.38 199 VAL A N 1
ATOM 1486 C CA . VAL A 1 199 ? 37.038 32.068 -15.191 1.00 84.38 199 VAL A CA 1
ATOM 1487 C C . VAL A 1 199 ? 38.268 32.242 -14.297 1.00 84.38 199 VAL A C 1
ATOM 1489 O O . VAL A 1 199 ? 38.954 33.263 -14.392 1.00 84.38 199 VAL A O 1
ATOM 1492 N N . ALA A 1 200 ? 38.604 31.235 -13.489 1.00 81.12 200 ALA A N 1
ATOM 1493 C CA . ALA A 1 200 ? 39.798 31.250 -12.649 1.00 81.12 200 ALA A CA 1
ATOM 1494 C C . ALA A 1 200 ? 41.086 31.324 -13.486 1.00 81.12 200 ALA A C 1
ATOM 1496 O O . ALA A 1 200 ? 41.977 32.122 -13.185 1.00 81.12 200 ALA A O 1
ATOM 1497 N N . PHE A 1 201 ? 41.168 30.554 -14.576 1.00 83.75 201 PHE A N 1
ATOM 1498 C CA . PHE A 1 201 ? 42.313 30.568 -15.484 1.00 83.75 201 PHE A CA 1
ATOM 1499 C C . PHE A 1 201 ? 42.478 31.919 -16.193 1.00 83.75 201 PHE A C 1
ATOM 1501 O O . PHE A 1 201 ? 43.582 32.462 -16.238 1.00 83.75 201 PHE A O 1
ATOM 1508 N N . LEU A 1 202 ? 41.390 32.512 -16.695 1.00 81.62 202 LEU A N 1
ATOM 1509 C CA . LEU A 1 202 ? 41.419 33.835 -17.326 1.00 81.62 202 LEU A CA 1
ATOM 1510 C C . LEU A 1 202 ? 41.792 34.941 -16.330 1.00 81.62 202 LEU A C 1
ATOM 1512 O O . LEU A 1 202 ? 42.547 35.850 -16.684 1.00 81.62 202 LEU A O 1
ATOM 1516 N N . GLY A 1 203 ? 41.308 34.854 -15.087 1.00 82.88 203 GLY A N 1
ATOM 1517 C CA . GLY A 1 203 ? 41.691 35.759 -14.002 1.00 82.88 203 GLY A CA 1
ATOM 1518 C C . GLY A 1 203 ? 43.183 35.670 -13.682 1.00 82.88 203 GLY A C 1
ATOM 1519 O O . GLY A 1 203 ? 43.887 36.681 -13.685 1.00 82.88 203 GLY A O 1
ATOM 1520 N N . TRP A 1 204 ? 43.695 34.452 -13.499 1.00 84.62 204 TRP A N 1
ATOM 1521 C CA . TRP A 1 204 ? 45.117 34.201 -13.266 1.00 84.62 204 TRP A CA 1
ATOM 1522 C C . TRP A 1 204 ? 45.998 34.665 -14.434 1.00 84.62 204 TRP A C 1
ATOM 1524 O O . TRP A 1 204 ? 47.029 35.305 -14.221 1.00 84.62 204 TRP A O 1
ATOM 1534 N N . TRP A 1 205 ? 45.577 34.416 -15.676 1.00 79.25 205 TRP A N 1
ATOM 1535 C CA . TRP A 1 205 ? 46.313 34.845 -16.862 1.00 79.25 205 TRP A CA 1
ATOM 1536 C C . TRP A 1 205 ? 46.362 36.370 -17.000 1.00 79.25 205 TRP A C 1
ATOM 1538 O O . TRP A 1 205 ? 47.415 36.920 -17.322 1.00 79.25 205 TRP A O 1
ATOM 1548 N N . ARG A 1 206 ? 45.265 37.078 -16.694 1.00 77.31 206 ARG A N 1
ATOM 1549 C CA . ARG A 1 206 ? 45.259 38.551 -16.660 1.00 77.31 206 ARG A CA 1
ATOM 1550 C C . ARG A 1 206 ? 46.223 39.108 -15.614 1.00 77.31 206 ARG A C 1
ATOM 1552 O O . ARG A 1 206 ? 46.899 40.090 -15.903 1.00 77.31 206 ARG A O 1
ATOM 1559 N N . LEU A 1 207 ? 46.327 38.471 -14.448 1.00 76.69 207 LEU A N 1
ATOM 1560 C CA . LEU A 1 207 ? 47.252 38.884 -13.386 1.00 76.69 207 LEU A CA 1
ATOM 1561 C C . LEU A 1 207 ? 48.726 38.641 -13.742 1.00 76.69 207 LEU A C 1
ATOM 1563 O O . LEU A 1 207 ? 49.596 39.347 -13.238 1.00 76.69 207 LEU A O 1
ATOM 1567 N N . ARG A 1 208 ? 49.015 37.672 -14.620 1.00 76.19 208 ARG A N 1
ATOM 1568 C CA . ARG A 1 208 ? 50.378 37.350 -15.074 1.00 76.19 208 ARG A CA 1
ATOM 1569 C C . ARG A 1 208 ? 50.805 38.047 -16.357 1.00 76.19 208 ARG A C 1
ATOM 1571 O O . ARG A 1 208 ? 51.942 37.849 -16.786 1.00 76.19 208 ARG A O 1
ATOM 1578 N N . ARG A 1 209 ? 49.944 38.855 -16.983 1.00 74.44 209 ARG A N 1
ATOM 1579 C CA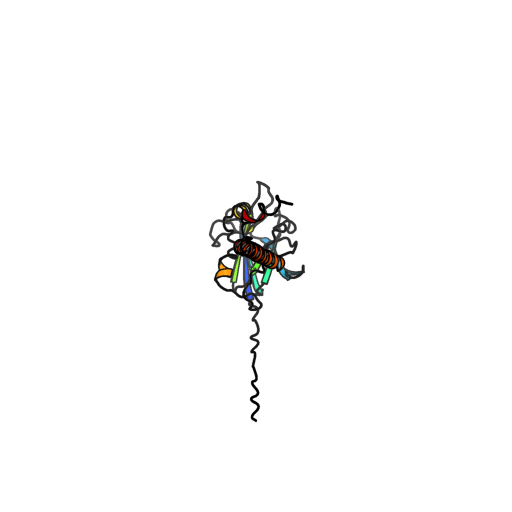 . ARG A 1 209 ? 50.389 39.642 -18.132 1.00 74.44 209 ARG A CA 1
ATOM 1580 C C . ARG A 1 209 ? 51.467 40.626 -17.664 1.00 74.44 209 ARG A C 1
ATOM 1582 O O . ARG A 1 209 ? 51.212 41.377 -16.719 1.00 74.44 209 ARG A O 1
ATOM 1589 N N . PRO A 1 210 ? 52.647 40.645 -18.309 1.00 75.56 210 PRO A N 1
ATOM 1590 C CA . PRO A 1 210 ? 53.618 41.700 -18.081 1.00 75.56 210 PRO A CA 1
ATOM 1591 C C . PRO A 1 210 ? 52.903 43.031 -18.291 1.00 75.56 210 PRO A C 1
ATOM 1593 O O . PRO A 1 210 ? 52.242 43.222 -19.318 1.00 75.56 210 PRO A O 1
ATOM 1596 N N . ARG A 1 211 ? 52.974 43.928 -17.303 1.00 70.94 211 ARG A N 1
ATOM 1597 C CA . ARG A 1 211 ? 52.490 45.292 -17.515 1.00 70.94 211 ARG A CA 1
ATOM 1598 C C . ARG A 1 211 ? 53.269 45.854 -18.706 1.00 70.94 211 ARG A C 1
ATOM 1600 O O . ARG A 1 211 ? 54.486 45.653 -18.746 1.00 70.94 211 ARG A O 1
ATOM 1607 N N . PRO A 1 212 ? 52.602 46.503 -19.675 1.00 75.12 212 PRO A N 1
ATOM 1608 C CA . PRO A 1 212 ? 53.329 47.207 -20.715 1.00 75.12 212 PRO A CA 1
ATOM 1609 C C . PRO A 1 212 ? 54.311 48.168 -20.033 1.00 75.12 212 PRO A C 1
ATOM 1611 O O . PRO A 1 212 ? 53.969 48.723 -18.980 1.00 75.12 212 PRO A O 1
ATOM 1614 N N . PRO A 1 213 ? 55.533 48.312 -20.569 1.00 72.62 213 PRO A N 1
ATOM 1615 C CA . PRO A 1 213 ? 56.501 49.232 -20.004 1.00 72.62 213 PRO A CA 1
ATOM 1616 C C . PRO A 1 213 ? 55.845 50.606 -19.910 1.00 72.62 213 PRO A C 1
ATOM 1618 O O . PRO A 1 213 ? 55.247 51.085 -20.876 1.00 72.62 213 PRO A O 1
ATOM 1621 N N . THR A 1 214 ? 55.897 51.198 -18.718 1.00 73.38 214 THR A N 1
ATOM 1622 C CA . THR A 1 214 ? 55.449 52.569 -18.509 1.00 73.38 214 THR A CA 1
ATOM 1623 C C . THR A 1 214 ? 56.180 53.431 -19.536 1.00 73.38 214 THR A C 1
ATOM 1625 O O . THR A 1 214 ? 57.411 53.345 -19.575 1.00 73.38 214 THR A O 1
ATOM 1628 N N . PRO A 1 215 ? 55.483 54.209 -20.383 1.00 67.12 215 PRO A N 1
ATOM 1629 C CA . PRO A 1 215 ? 56.164 55.120 -21.289 1.00 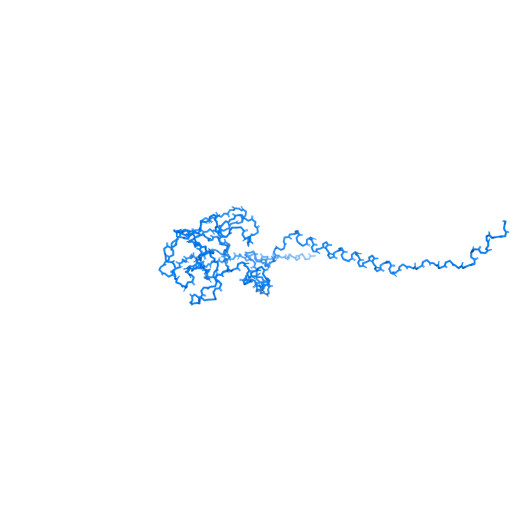67.12 215 PRO A CA 1
ATOM 1630 C C . PRO A 1 215 ? 57.040 56.038 -20.438 1.00 67.12 215 PRO A C 1
ATOM 1632 O O . PRO A 1 215 ? 56.550 56.764 -19.569 1.00 67.12 215 PRO A O 1
ATOM 1635 N N . THR A 1 216 ? 58.355 55.923 -20.607 1.00 63.31 216 THR A N 1
ATOM 1636 C CA . THR A 1 216 ? 59.300 56.843 -19.995 1.00 63.31 216 THR A CA 1
ATOM 1637 C C . THR A 1 216 ? 59.050 58.214 -20.604 1.00 63.31 216 THR A C 1
ATOM 1639 O O . THR A 1 216 ? 58.886 58.356 -21.814 1.00 63.31 216 THR A O 1
ATOM 1642 N N . LYS A 1 217 ? 59.018 59.229 -19.739 1.00 57.88 217 LYS A N 1
ATOM 1643 C CA . LYS A 1 217 ? 58.737 60.639 -20.052 1.00 57.88 217 LYS A CA 1
ATOM 1644 C C . LYS A 1 217 ? 59.683 61.257 -21.103 1.00 57.88 217 LYS A C 1
ATOM 1646 O O . LYS A 1 217 ? 59.496 62.392 -21.500 1.00 57.88 217 LYS A O 1
ATOM 1651 N N . GLU A 1 218 ? 60.683 60.504 -21.544 1.00 56.88 218 GLU A N 1
ATOM 1652 C CA . GLU A 1 218 ? 61.740 60.900 -22.474 1.00 56.88 218 GLU A CA 1
ATOM 1653 C C . GLU A 1 218 ? 61.322 60.795 -23.954 1.00 56.88 218 GLU A C 1
ATOM 1655 O O . GLU A 1 218 ? 61.993 61.345 -24.819 1.00 56.88 218 GLU A O 1
ATOM 1660 N N . ALA A 1 219 ? 60.207 60.118 -24.266 1.00 55.03 219 ALA A N 1
ATOM 1661 C CA . ALA A 1 219 ? 59.724 59.984 -25.646 1.00 55.03 219 ALA A CA 1
ATOM 1662 C C . ALA A 1 219 ? 58.871 61.172 -26.143 1.00 55.03 219 ALA A C 1
ATOM 1664 O O . ALA A 1 219 ? 58.695 61.305 -27.354 1.00 55.03 219 ALA A O 1
ATOM 1665 N N . ASP A 1 220 ? 58.365 62.031 -25.249 1.00 53.72 220 ASP A N 1
ATOM 1666 C CA . ASP A 1 220 ? 57.555 63.201 -25.636 1.00 53.72 220 ASP A CA 1
ATOM 1667 C C . ASP A 1 220 ? 58.396 64.466 -25.892 1.00 53.72 220 ASP A C 1
ATOM 1669 O O . ASP A 1 220 ? 58.001 65.298 -26.708 1.00 53.72 220 ASP A O 1
ATOM 1673 N N . ASP A 1 221 ? 59.591 64.588 -25.304 1.00 58.22 221 ASP A N 1
ATOM 1674 C CA . ASP A 1 221 ? 60.437 65.779 -25.497 1.00 58.22 221 ASP A CA 1
ATOM 1675 C C . ASP A 1 221 ? 61.176 65.781 -26.852 1.00 58.22 221 ASP A C 1
ATOM 1677 O O . ASP A 1 221 ? 61.633 66.822 -27.312 1.00 58.22 221 ASP A O 1
ATOM 1681 N N . ALA A 1 222 ? 61.228 64.648 -27.563 1.00 57.91 222 ALA A N 1
ATOM 1682 C CA . ALA A 1 222 ? 61.855 64.554 -28.887 1.00 57.91 222 ALA A CA 1
ATOM 1683 C C . ALA A 1 222 ? 60.942 64.997 -30.052 1.00 57.91 222 ALA A C 1
ATOM 1685 O O . ALA A 1 222 ? 61.328 64.871 -31.215 1.00 57.91 222 ALA A O 1
ATOM 1686 N N . ARG A 1 223 ? 59.720 65.481 -29.776 1.00 53.62 223 ARG A N 1
ATOM 1687 C CA . ARG A 1 223 ? 58.726 65.836 -30.809 1.00 53.62 223 ARG A CA 1
ATOM 1688 C C . ARG A 1 223 ? 58.437 67.339 -30.929 1.00 53.62 223 ARG A C 1
ATOM 1690 O O . ARG A 1 223 ? 57.561 67.707 -31.706 1.00 53.62 223 ARG A O 1
ATOM 1697 N N . LEU A 1 224 ? 59.146 68.203 -30.199 1.00 57.81 224 LEU A N 1
ATOM 1698 C CA . LEU A 1 224 ? 58.880 69.652 -30.193 1.00 57.81 224 LEU A CA 1
ATOM 1699 C C . LEU A 1 224 ? 59.928 70.535 -30.898 1.00 57.81 224 LEU A C 1
ATOM 1701 O O . LEU A 1 224 ? 59.686 71.732 -31.009 1.00 57.81 224 LEU A O 1
ATOM 1705 N N . ASP A 1 225 ? 60.998 69.969 -31.466 1.00 56.38 225 ASP A N 1
ATOM 1706 C CA . ASP A 1 225 ? 62.061 70.745 -32.140 1.00 56.38 225 ASP A CA 1
ATOM 1707 C C . ASP A 1 225 ? 62.123 70.536 -33.673 1.00 56.38 225 ASP A C 1
ATOM 1709 O O . ASP A 1 225 ? 63.202 70.542 -34.269 1.00 56.38 225 ASP A O 1
ATOM 1713 N N . GLY A 1 226 ? 60.973 70.338 -34.331 1.00 52.22 226 GLY A N 1
ATOM 1714 C CA . GLY A 1 226 ? 60.862 70.199 -35.794 1.00 52.22 226 GLY A CA 1
ATOM 1715 C C . GLY A 1 226 ? 59.901 71.191 -36.426 1.00 52.22 226 GLY A C 1
ATOM 1716 O O . GLY A 1 226 ? 58.725 71.195 -35.998 1.00 52.22 226 GLY A O 1
#

Solvent-accessible surface area (backbone atoms only — not comparable to full-atom values): 13550 Å² total; per-residue (Å²): 135,87,84,80,83,81,80,82,80,79,78,79,72,78,79,74,80,51,53,15,34,44,30,42,39,34,23,34,75,86,47,47,51,41,50,69,39,36,38,38,36,26,39,53,70,62,92,91,42,65,44,84,71,48,76,49,56,19,37,88,74,6,35,44,76,46,72,69,38,63,53,46,42,29,37,42,31,56,50,56,90,56,39,49,52,46,86,59,29,57,75,56,76,73,89,76,86,79,66,87,60,45,22,46,80,45,79,43,82,58,61,66,48,78,48,42,32,25,44,37,58,55,95,84,43,82,45,24,39,78,31,52,28,69,38,94,45,95,86,46,68,57,36,62,64,55,71,69,56,47,73,70,70,46,79,56,83,58,78,58,74,67,51,48,72,71,66,68,48,51,44,99,81,71,43,65,60,63,79,78,63,49,71,69,54,54,50,50,53,49,51,50,54,51,50,51,51,50,52,54,49,54,53,54,52,62,73,67,50,77,73,75,78,76,81,61,82,72,71,67,70,78,71,76,88,123

Nearest PDB structures (foldseek):
  2igl-assembly1_C  TM=5.840E-01  e=1.890E-05  Escherichia coli K-12
  1qwh-assembly1_B-2  TM=5.858E-01  e=4.550E-04  Homo sapiens
  2h0e-assembly2_B  TM=5.417E-01  e=5.839E-04  Bacillus subtilis
  4eiu-assembly1_A  TM=6.664E-01  e=4.297E-03  Bacteroides uniformis ATCC 8492
  4mrb-assembly1_A-2  TM=5.636E-01  e=2.033E-03  Homo sapiens

Organism: NCBI:txid70996

pLDDT: mean 72.47, std 22.65, range [33.38, 98.44]

Sequence (226 aa):
MKLLLLVLFTTLTPVVAGRGDLTLLVRDPAGQPIPQLTVTVFHDTDNDGRVLVATMATDATGRITLPQLAWGLYIVQFQGAGIQAPNEQNMGLLDDGGGTSNGFGVRFAEASRTERFVLTPINGETVLVPLFDMAERDDAPPQPYDPVFAMLGVPTPTAFLVRDVVEGRVDASGQPIRARFDAGCLIGVGLLVWGMAVVAFLGWWRLRRPRPPTPTKEADDARLDG